Protein AF-A0A2G0YNB5-F1 (afdb_monomer)

Nearest PDB structures (foldseek):
  3a70-assembly1_A  TM=9.433E-01  e=1.064E-20  Pseudomonas sp. MIS38
  3a6z-assembly1_A  TM=9.428E-01  e=2.193E-20  Pseudomonas sp. MIS38
  2zvd-assembly1_C  TM=9.445E-01  e=4.201E-19  Pseudomonas sp. MIS38
  2zj7-assembly1_A  TM=9.158E-01  e=2.594E-19  Pseudomonas sp. MIS38
  2z8z-assembly1_A  TM=9.044E-01  e=2.889E-18  Pseudomonas sp. MIS38

pLDDT: mean 80.54, std 19.64, range [23.23, 97.75]

Structure (mmCIF, N/CA/C/O backbone):
data_AF-A0A2G0YNB5-F1
#
_entry.id   AF-A0A2G0YNB5-F1
#
loop_
_atom_site.group_PDB
_atom_site.id
_atom_site.type_symbol
_atom_site.label_atom_id
_atom_site.label_alt_id
_atom_site.label_comp_id
_atom_site.label_asym_id
_atom_site.label_entity_id
_atom_site.label_seq_id
_atom_site.pdbx_PDB_ins_code
_atom_site.Cartn_x
_atom_site.Cartn_y
_atom_site.Cartn_z
_atom_site.occupancy
_atom_site.B_iso_or_equiv
_atom_site.auth_seq_id
_atom_site.auth_comp_id
_atom_site.auth_asym_id
_atom_site.auth_atom_id
_atom_site.pdbx_PDB_model_num
ATOM 1 N N . MET A 1 1 ? -25.720 11.320 -6.632 1.00 58.47 1 MET A N 1
ATOM 2 C CA . MET A 1 1 ? -24.393 10.687 -6.736 1.00 58.47 1 MET A CA 1
ATOM 3 C C . MET A 1 1 ? -23.361 11.758 -6.460 1.00 58.47 1 MET A C 1
ATOM 5 O O . MET A 1 1 ? -23.201 12.647 -7.292 1.00 58.47 1 MET A O 1
ATOM 9 N N . GLY A 1 2 ? -22.746 11.733 -5.279 1.00 71.38 2 GLY A N 1
ATOM 10 C CA . GLY A 1 2 ? -21.604 12.589 -4.975 1.00 71.38 2 GLY A CA 1
ATOM 11 C C . GLY A 1 2 ? -20.408 12.252 -5.871 1.00 71.38 2 GLY A C 1
ATOM 12 O O . GLY A 1 2 ? -20.296 11.144 -6.396 1.00 71.38 2 GLY A O 1
ATOM 13 N N . VAL A 1 3 ? -19.504 13.217 -6.053 1.00 81.38 3 VAL A N 1
ATOM 14 C CA . VAL A 1 3 ? -18.332 13.100 -6.946 1.00 81.38 3 VAL A CA 1
ATOM 15 C C . VAL A 1 3 ? -17.386 11.945 -6.576 1.00 81.38 3 VAL A C 1
ATOM 17 O O . VAL A 1 3 ? -16.655 11.459 -7.433 1.00 81.38 3 VAL A O 1
ATOM 20 N N . TYR A 1 4 ? -17.435 11.462 -5.330 1.00 79.94 4 TYR A N 1
ATOM 21 C CA . TYR A 1 4 ? -16.556 10.406 -4.817 1.00 79.94 4 TYR A CA 1
ATOM 22 C C . TYR A 1 4 ? -17.274 9.106 -4.425 1.00 79.94 4 TYR A C 1
ATOM 24 O O . TYR A 1 4 ? -16.686 8.286 -3.711 1.00 79.94 4 TYR A O 1
ATOM 32 N N . ASN A 1 5 ? -18.524 8.915 -4.865 1.00 83.38 5 ASN A N 1
ATOM 33 C CA . ASN A 1 5 ? -19.289 7.701 -4.575 1.00 83.38 5 ASN A CA 1
ATOM 34 C C . ASN A 1 5 ? -18.537 6.456 -5.052 1.00 83.38 5 ASN A C 1
ATOM 36 O O . ASN A 1 5 ? -18.039 6.418 -6.179 1.00 83.38 5 ASN A O 1
ATOM 40 N N . TYR A 1 6 ? -18.456 5.440 -4.195 1.00 80.50 6 TYR A N 1
ATOM 41 C CA . TYR A 1 6 ? -17.664 4.246 -4.458 1.00 80.50 6 TYR A CA 1
ATOM 42 C C . TYR A 1 6 ? -18.479 2.970 -4.243 1.00 80.50 6 TYR A C 1
ATOM 44 O O . TYR A 1 6 ? -18.923 2.691 -3.132 1.00 80.50 6 TYR A O 1
ATOM 52 N N . LYS A 1 7 ? -18.619 2.173 -5.311 1.00 85.19 7 LYS A N 1
ATOM 53 C CA . LYS A 1 7 ? -19.453 0.958 -5.340 1.00 85.19 7 LYS A CA 1
ATOM 54 C C . LYS A 1 7 ? -20.861 1.251 -4.788 1.00 85.19 7 LYS A C 1
ATOM 56 O O . LYS A 1 7 ? -21.478 2.226 -5.212 1.00 85.19 7 LYS A O 1
ATOM 61 N N . ASP A 1 8 ? -21.330 0.421 -3.861 1.00 87.12 8 ASP A N 1
ATOM 62 C CA . ASP A 1 8 ? -22.662 0.479 -3.257 1.00 87.12 8 ASP A CA 1
ATOM 63 C C . ASP A 1 8 ? -22.684 1.254 -1.924 1.00 87.12 8 ASP A C 1
ATOM 65 O O . ASP A 1 8 ? -23.683 1.217 -1.210 1.00 87.12 8 ASP A O 1
ATOM 69 N N . LEU A 1 9 ? -21.589 1.942 -1.567 1.00 83.12 9 LEU A N 1
ATOM 70 C CA . LEU A 1 9 ? -21.509 2.736 -0.338 1.00 83.12 9 LEU A CA 1
ATOM 71 C C . LEU A 1 9 ? -22.382 3.993 -0.419 1.00 83.12 9 LEU A C 1
ATOM 73 O O . LEU A 1 9 ? -22.498 4.623 -1.476 1.00 83.12 9 LEU A O 1
ATOM 77 N N . GLY A 1 10 ? -22.916 4.416 0.731 1.00 88.06 10 GLY A N 1
ATOM 78 C CA . GLY A 1 10 ? -23.592 5.706 0.856 1.00 88.06 10 GLY A CA 1
ATOM 79 C C . GLY A 1 10 ? -22.646 6.893 0.627 1.00 88.06 10 GLY A C 1
ATOM 80 O O . GLY A 1 10 ? -21.420 6.751 0.629 1.00 88.06 10 GLY A O 1
ATOM 81 N N . ASP A 1 11 ? -23.208 8.091 0.446 1.00 88.94 11 ASP A N 1
ATOM 82 C CA . ASP A 1 11 ? -22.427 9.315 0.199 1.00 88.94 11 ASP A CA 1
ATOM 83 C C . ASP A 1 11 ? -21.450 9.619 1.359 1.00 88.94 11 ASP A C 1
ATOM 85 O O . ASP A 1 11 ? -20.285 9.947 1.120 1.00 88.94 11 ASP A O 1
ATOM 89 N N . ASP A 1 12 ? -21.887 9.458 2.615 1.00 89.94 12 ASP A N 1
ATOM 90 C CA . ASP A 1 12 ? -21.053 9.707 3.800 1.00 89.94 12 ASP A CA 1
ATOM 91 C C . ASP A 1 12 ? -19.918 8.683 3.949 1.00 89.94 12 ASP A C 1
ATOM 93 O O . ASP A 1 12 ? -18.773 9.066 4.197 1.00 89.94 12 ASP A O 1
ATOM 97 N N . GLU A 1 13 ? -20.205 7.397 3.733 1.00 85.88 13 GLU A N 1
ATOM 98 C CA . GLU A 1 13 ? -19.203 6.322 3.750 1.00 85.88 13 GLU A CA 1
ATOM 99 C C . GLU A 1 13 ? -18.186 6.503 2.617 1.00 85.88 13 GLU A C 1
ATOM 101 O O . GLU A 1 13 ? -16.975 6.416 2.822 1.00 85.88 13 GLU A O 1
ATOM 106 N N . SER A 1 14 ? -18.665 6.848 1.420 1.00 83.44 14 SER A N 1
ATOM 107 C CA . SER A 1 14 ? -17.822 7.150 0.263 1.00 83.44 14 SER A CA 1
ATOM 108 C C . SER A 1 14 ? -16.911 8.353 0.511 1.00 83.44 14 SER A C 1
ATOM 110 O O . SER A 1 14 ? -15.745 8.350 0.091 1.00 83.44 14 SER A O 1
ATOM 112 N N . ARG A 1 15 ? -17.414 9.383 1.204 1.00 86.62 15 ARG A N 1
ATOM 113 C CA . ARG A 1 15 ? -16.624 10.548 1.617 1.00 86.62 15 ARG A CA 1
ATOM 114 C C . ARG A 1 15 ? -15.570 10.156 2.648 1.00 86.62 15 ARG A C 1
ATOM 116 O O . ARG A 1 15 ? -14.410 10.496 2.438 1.00 86.62 15 ARG A O 1
ATOM 123 N N . ALA A 1 16 ? -15.936 9.419 3.697 1.00 86.88 16 ALA A N 1
ATOM 124 C CA . ALA A 1 16 ? -14.996 8.949 4.718 1.00 86.88 16 ALA A CA 1
ATOM 125 C C . ALA A 1 16 ? -13.856 8.124 4.099 1.00 86.88 16 ALA A C 1
ATOM 127 O O . ALA A 1 16 ? -12.684 8.417 4.315 1.00 86.88 16 ALA A O 1
ATOM 128 N N . LEU A 1 17 ? -14.196 7.195 3.202 1.00 86.56 17 LEU A N 1
ATOM 129 C CA . LEU A 1 17 ? -13.226 6.398 2.455 1.00 86.56 17 LEU A CA 1
ATOM 130 C C . LEU A 1 17 ? -12.294 7.255 1.577 1.00 86.56 17 LEU A C 1
ATOM 132 O O . LEU A 1 17 ? -11.140 6.906 1.351 1.00 86.56 17 LEU A O 1
ATOM 136 N N . SER A 1 18 ? -12.790 8.374 1.040 1.00 86.75 18 SER A N 1
ATOM 137 C CA . SER A 1 18 ? -11.971 9.308 0.249 1.00 86.75 18 SER A CA 1
ATOM 138 C C . SER A 1 18 ? -11.002 10.103 1.117 1.00 86.75 18 SER A C 1
ATOM 140 O O . SER A 1 18 ? -9.870 10.330 0.698 1.00 86.75 18 SER A O 1
ATOM 142 N N . VAL A 1 19 ? -11.436 10.505 2.314 1.00 87.75 19 VAL A N 1
ATOM 143 C CA . VAL A 1 19 ? -10.570 11.152 3.307 1.00 87.75 19 VAL A CA 1
ATOM 144 C C . VAL A 1 19 ? -9.452 10.198 3.716 1.00 87.75 19 VAL A C 1
ATOM 146 O O . VAL A 1 19 ? -8.292 10.591 3.662 1.00 87.75 19 VAL A O 1
ATOM 149 N N . ASP A 1 20 ? -9.776 8.936 4.011 1.00 89.31 20 ASP A N 1
ATOM 150 C CA . ASP A 1 20 ? -8.769 7.917 4.323 1.00 89.31 20 ASP A CA 1
ATOM 151 C C . ASP A 1 20 ? -7.784 7.718 3.159 1.00 89.31 20 ASP A C 1
ATOM 153 O O . ASP A 1 20 ? -6.573 7.725 3.362 1.00 89.31 20 ASP A O 1
ATOM 157 N N . ALA A 1 21 ? -8.272 7.628 1.917 1.00 89.12 21 ALA A N 1
ATOM 158 C CA . ALA A 1 21 ? -7.405 7.447 0.752 1.00 89.12 21 ALA A CA 1
ATOM 159 C C . ALA A 1 21 ? -6.449 8.632 0.524 1.00 89.12 21 ALA A C 1
ATOM 161 O O . ALA A 1 21 ? -5.322 8.425 0.067 1.00 89.12 21 ALA A O 1
ATOM 162 N N . LEU A 1 22 ? -6.888 9.858 0.829 1.00 86.38 22 LEU A N 1
ATOM 163 C CA . LEU A 1 22 ? -6.050 11.058 0.766 1.00 86.38 22 LEU A CA 1
ATOM 164 C C . LEU A 1 22 ? -5.056 11.125 1.926 1.00 86.38 22 LEU A C 1
ATOM 166 O O . LEU A 1 22 ? -3.910 11.492 1.687 1.00 86.38 22 LEU A O 1
ATOM 170 N N . ALA A 1 23 ? -5.458 10.722 3.135 1.00 86.44 23 ALA A N 1
ATOM 171 C CA . ALA A 1 23 ? -4.554 10.620 4.277 1.00 86.44 23 ALA A CA 1
ATOM 172 C C . ALA A 1 23 ? -3.407 9.642 3.984 1.00 86.44 23 ALA A C 1
ATOM 174 O O . ALA A 1 23 ? -2.251 9.974 4.227 1.00 86.44 23 ALA A O 1
ATOM 175 N N . LEU A 1 24 ? -3.706 8.491 3.369 1.00 86.06 24 LEU A N 1
ATOM 176 C CA . LEU A 1 24 ? -2.675 7.571 2.886 1.00 86.06 24 LEU A CA 1
ATOM 177 C C . LEU A 1 24 ? -1.752 8.250 1.863 1.00 86.06 24 LEU A C 1
ATOM 179 O O . LEU A 1 24 ? -0.543 8.196 2.005 1.00 86.06 24 LEU A O 1
ATOM 183 N N . ILE A 1 25 ? -2.285 8.950 0.857 1.00 85.19 25 ILE A N 1
ATOM 184 C CA . ILE A 1 25 ? -1.448 9.628 -0.153 1.00 85.19 25 ILE A CA 1
ATOM 185 C C . ILE A 1 25 ? -0.539 10.693 0.468 1.00 85.19 25 ILE A C 1
ATOM 187 O O . ILE A 1 25 ? 0.569 10.903 -0.025 1.00 85.19 25 ILE A O 1
ATOM 191 N N . SER A 1 26 ? -0.965 11.360 1.542 1.00 81.69 26 SER A N 1
ATOM 192 C CA . SER A 1 26 ? -0.147 12.365 2.226 1.00 81.69 26 SER A CA 1
ATOM 193 C C . SER A 1 26 ? 1.171 11.807 2.775 1.00 81.69 26 SER A C 1
ATOM 195 O O . SER A 1 26 ? 2.092 12.593 2.981 1.00 81.69 26 SER A O 1
ATOM 197 N N . THR A 1 27 ? 1.316 10.485 2.926 1.00 77.81 27 THR A N 1
ATOM 198 C CA . THR A 1 27 ? 2.594 9.862 3.308 1.00 77.81 27 THR A CA 1
ATOM 199 C C . THR A 1 27 ? 3.632 9.865 2.175 1.00 77.81 27 THR A C 1
ATOM 201 O O . THR A 1 27 ? 4.823 9.752 2.439 1.00 77.81 27 THR A O 1
ATOM 204 N N . SER A 1 28 ? 3.226 10.096 0.916 1.00 71.31 28 SER A N 1
ATOM 205 C CA . SER A 1 28 ? 4.148 10.166 -0.239 1.00 71.31 28 SER A CA 1
ATOM 206 C C . SER A 1 28 ? 5.236 11.238 -0.111 1.00 71.31 28 SER A C 1
ATOM 208 O O . SER A 1 28 ? 6.321 11.109 -0.680 1.00 71.31 28 SER A O 1
ATOM 210 N N . GLY A 1 29 ? 4.937 12.331 0.593 1.00 60.41 29 GLY A N 1
ATOM 211 C CA . GLY A 1 29 ? 5.787 13.511 0.658 1.00 60.41 29 GLY A CA 1
ATOM 212 C C . GLY A 1 29 ? 6.518 13.612 1.984 1.00 60.41 29 GLY A C 1
ATOM 213 O O . GLY A 1 29 ? 6.077 14.362 2.846 1.00 60.41 29 GLY A O 1
ATOM 214 N N . ILE A 1 30 ? 7.637 12.905 2.161 1.00 53.94 30 ILE A N 1
ATOM 215 C CA . ILE A 1 30 ? 8.415 13.042 3.398 1.00 53.94 30 ILE A CA 1
ATOM 216 C C . ILE A 1 30 ? 9.909 13.221 3.102 1.00 53.94 30 ILE A C 1
ATOM 218 O O . ILE A 1 30 ? 10.679 12.269 2.986 1.00 53.94 30 ILE A O 1
ATOM 222 N N . SER A 1 31 ? 10.303 14.493 2.982 1.00 48.06 31 SER A N 1
ATOM 223 C CA . SER A 1 31 ? 11.615 14.983 3.406 1.00 48.06 31 SER A CA 1
ATOM 224 C C . SER A 1 31 ? 11.540 15.351 4.891 1.00 48.06 31 SER A C 1
ATOM 226 O O . SER A 1 31 ? 10.520 15.864 5.344 1.00 48.06 31 SER A O 1
ATOM 228 N N . GLU A 1 32 ? 12.634 15.135 5.623 1.00 44.47 32 GLU A N 1
ATOM 229 C CA . GLU A 1 32 ? 12.771 15.160 7.095 1.00 44.47 32 GLU A CA 1
ATOM 230 C C . GLU A 1 32 ? 12.150 16.373 7.836 1.00 44.47 32 GLU A C 1
ATOM 232 O O . GLU A 1 32 ? 11.835 16.282 9.020 1.00 44.47 32 GLU A O 1
ATOM 237 N N . GLN A 1 33 ? 11.932 17.509 7.159 1.00 43.72 33 GLN A N 1
ATOM 238 C CA . GLN A 1 33 ? 11.393 18.753 7.737 1.00 43.72 33 GLN A CA 1
ATOM 239 C C . GLN A 1 33 ? 9.855 18.876 7.705 1.00 43.72 33 GLN A C 1
ATOM 241 O O . GLN A 1 33 ? 9.311 19.703 8.432 1.00 43.72 33 GLN A O 1
ATOM 246 N N . SER A 1 34 ? 9.135 18.070 6.910 1.00 5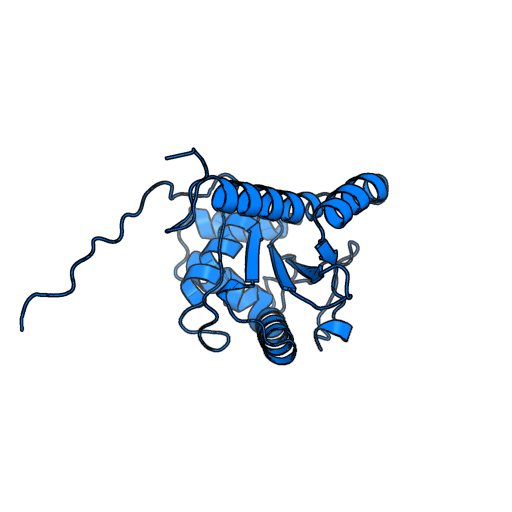4.53 34 SER A N 1
ATOM 247 C CA . SER A 1 34 ? 7.655 18.115 6.813 1.00 54.53 34 SER A CA 1
ATOM 248 C C . SER A 1 34 ? 6.948 17.069 7.694 1.00 54.53 34 SER A C 1
ATOM 250 O O . SER A 1 34 ? 5.718 16.980 7.706 1.00 54.53 34 SER A O 1
ATOM 252 N N . ASN A 1 35 ? 7.719 16.277 8.446 1.00 64.94 35 ASN A N 1
ATOM 253 C CA . ASN A 1 35 ? 7.268 15.009 9.022 1.00 64.94 35 ASN A CA 1
ATOM 254 C C . ASN A 1 35 ? 6.201 15.168 10.102 1.00 64.94 35 ASN A C 1
ATOM 256 O O . ASN A 1 35 ? 5.296 14.346 10.166 1.00 64.94 35 ASN A O 1
ATOM 260 N N . GLU A 1 36 ? 6.279 16.184 10.963 1.00 71.19 36 GLU A N 1
ATOM 261 C CA . GLU A 1 36 ? 5.435 16.199 12.163 1.00 71.19 36 GLU A CA 1
ATOM 262 C C . GLU A 1 36 ? 3.990 16.629 11.886 1.00 71.19 36 GLU A C 1
ATOM 264 O O . GLU A 1 36 ? 3.072 16.013 12.422 1.00 71.19 36 GLU A O 1
ATOM 269 N N . ILE A 1 37 ? 3.780 17.600 10.988 1.00 76.38 37 ILE A N 1
ATOM 270 C CA . ILE A 1 37 ? 2.435 18.029 10.560 1.00 76.38 37 ILE A CA 1
ATOM 271 C C . ILE A 1 37 ? 1.768 16.932 9.724 1.00 76.38 37 ILE A C 1
ATOM 273 O O . ILE A 1 37 ? 0.604 16.605 9.933 1.00 76.38 37 ILE A O 1
ATOM 277 N N . ILE A 1 38 ? 2.495 16.325 8.784 1.00 76.19 38 ILE A N 1
ATOM 278 C CA . ILE A 1 38 ? 1.939 15.244 7.961 1.00 76.19 38 ILE A CA 1
ATOM 279 C C . ILE A 1 38 ? 1.628 14.034 8.842 1.00 76.19 38 ILE A C 1
ATOM 281 O O . ILE A 1 38 ? 0.525 13.495 8.786 1.00 76.19 38 ILE A O 1
ATOM 285 N N . ALA A 1 39 ? 2.553 13.646 9.721 1.00 78.06 39 ALA A N 1
ATOM 286 C CA . ALA A 1 39 ? 2.319 12.540 10.634 1.00 78.06 39 ALA A CA 1
ATOM 287 C C . ALA A 1 39 ? 1.192 12.843 11.632 1.00 78.06 39 ALA A C 1
ATOM 289 O O . ALA A 1 39 ? 0.477 11.918 12.006 1.00 78.06 39 ALA A O 1
ATOM 290 N N . SER A 1 40 ? 0.986 14.099 12.055 1.00 80.06 40 SER A N 1
ATOM 291 C CA . SER A 1 40 ? -0.167 14.451 12.892 1.00 80.06 40 SER A CA 1
ATOM 292 C C . SER A 1 40 ? -1.475 14.295 12.127 1.00 80.06 40 SER A C 1
ATOM 294 O O . SER A 1 40 ? -2.372 13.646 12.645 1.00 80.06 40 SER A O 1
ATOM 296 N N . VAL A 1 41 ? -1.560 14.775 10.883 1.00 82.25 41 VAL A N 1
ATOM 297 C CA . VAL A 1 41 ? -2.761 14.629 10.040 1.00 82.25 41 VAL A CA 1
ATOM 298 C C . VAL A 1 41 ? -3.082 13.156 9.766 1.00 82.25 41 VAL A C 1
ATOM 300 O O . VAL A 1 41 ? -4.233 12.740 9.882 1.00 82.25 41 VAL A O 1
ATOM 303 N N . VAL A 1 42 ? -2.072 12.341 9.451 1.00 85.94 42 VAL A N 1
ATOM 304 C CA . VAL A 1 42 ? -2.248 10.899 9.207 1.00 85.94 42 VAL A CA 1
ATOM 305 C C . VAL A 1 42 ? -2.710 10.179 10.481 1.00 85.94 42 VAL A C 1
ATOM 307 O O . VAL A 1 42 ? -3.647 9.378 10.425 1.00 85.94 42 VAL A O 1
ATOM 310 N N . ARG A 1 43 ? -2.138 10.522 11.646 1.00 84.25 43 ARG A N 1
ATOM 311 C CA . ARG A 1 43 ? -2.582 9.993 12.948 1.00 84.25 43 ARG A CA 1
ATOM 312 C C . ARG A 1 43 ? -3.985 10.458 13.329 1.00 84.25 43 ARG A C 1
ATOM 314 O O . ARG A 1 43 ? -4.754 9.660 13.850 1.00 84.25 43 ARG A O 1
ATOM 321 N N . GLU A 1 44 ? -4.337 11.713 13.060 1.00 85.50 44 GLU A N 1
ATOM 322 C CA . GLU A 1 44 ? -5.683 12.257 13.283 1.00 85.50 44 GLU A CA 1
ATOM 323 C C . GLU A 1 44 ? -6.728 11.568 12.395 1.00 85.50 44 GLU A C 1
ATOM 325 O O . GLU A 1 44 ? -7.855 11.343 12.833 1.00 85.50 44 GLU A O 1
ATOM 330 N N . ALA A 1 45 ? -6.345 11.141 11.188 1.00 85.56 45 ALA A N 1
ATOM 331 C CA . ALA A 1 45 ? -7.160 10.274 10.333 1.00 85.56 45 ALA A CA 1
ATOM 332 C C . ALA A 1 45 ? -7.224 8.806 10.822 1.00 85.56 45 ALA A C 1
ATOM 334 O O . ALA A 1 45 ? -7.932 7.978 10.241 1.00 85.56 45 ALA A O 1
ATOM 335 N N . GLY A 1 46 ? -6.516 8.478 11.908 1.00 90.19 46 GLY A N 1
ATOM 336 C CA . GLY A 1 46 ? -6.508 7.171 12.561 1.00 90.19 46 GLY A CA 1
ATOM 337 C C . GLY A 1 46 ? -5.471 6.190 12.016 1.00 90.19 46 GLY A C 1
ATOM 338 O O . GLY A 1 46 ? -5.496 5.027 12.408 1.00 90.19 46 GLY A O 1
ATOM 339 N N . TRP A 1 47 ? -4.572 6.623 11.131 1.00 92.31 47 TRP A N 1
ATOM 340 C CA . TRP A 1 47 ? -3.600 5.755 10.468 1.00 92.31 47 TRP A CA 1
ATOM 341 C C . TRP A 1 47 ? -2.225 5.828 11.131 1.00 92.31 47 TRP A C 1
ATOM 343 O O . TRP A 1 47 ? -1.727 6.900 11.470 1.00 92.31 47 TRP A O 1
ATOM 353 N N . THR A 1 48 ? -1.588 4.672 11.308 1.00 91.62 48 THR A N 1
ATOM 354 C CA . THR A 1 48 ? -0.239 4.557 11.879 1.00 91.62 48 THR A CA 1
ATOM 355 C C . THR A 1 48 ? 0.622 3.632 11.016 1.00 91.62 48 THR A C 1
ATOM 357 O O . THR A 1 48 ? 0.180 2.514 10.750 1.00 91.62 48 THR A O 1
ATOM 360 N N . PRO A 1 49 ? 1.834 4.040 10.588 1.00 91.25 49 PRO A N 1
ATOM 361 C CA . PRO A 1 49 ? 2.740 3.174 9.832 1.00 91.25 49 PRO A CA 1
ATOM 362 C C . PRO A 1 49 ? 3.080 1.877 10.573 1.00 91.25 49 PRO A C 1
ATOM 364 O O . PRO A 1 49 ? 3.343 1.886 11.777 1.00 91.25 49 PRO A O 1
ATOM 367 N N . LEU A 1 50 ? 3.101 0.762 9.844 1.00 93.75 50 LEU A N 1
ATOM 368 C CA . LEU A 1 50 ? 3.477 -0.553 10.354 1.00 93.75 50 LEU A CA 1
ATOM 369 C C . LEU A 1 50 ? 4.898 -0.901 9.916 1.00 93.75 50 LEU A C 1
ATOM 371 O O . LEU A 1 50 ? 5.259 -0.771 8.749 1.00 93.75 50 LEU A O 1
ATOM 375 N N . SER A 1 51 ? 5.701 -1.392 10.857 1.00 93.88 51 SER A N 1
ATOM 376 C CA . SER A 1 51 ? 7.037 -1.909 10.565 1.00 93.88 51 SER A CA 1
ATOM 377 C C . SER A 1 51 ? 6.977 -3.279 9.889 1.00 93.88 51 SER A C 1
ATOM 379 O O . SER A 1 51 ? 6.021 -4.041 10.061 1.00 93.88 51 SER A O 1
ATOM 381 N N . GLY A 1 52 ? 8.065 -3.649 9.207 1.00 94.06 52 GLY A N 1
ATOM 382 C CA . GLY A 1 52 ? 8.241 -5.008 8.691 1.00 94.06 52 GLY A CA 1
ATOM 383 C C . GLY A 1 52 ? 8.110 -6.067 9.791 1.00 94.06 52 GLY A C 1
ATOM 384 O O . GLY A 1 52 ? 7.397 -7.050 9.618 1.00 94.06 52 GLY A O 1
ATOM 385 N N . SER A 1 53 ? 8.670 -5.821 10.980 1.00 96.19 53 SER A N 1
ATOM 386 C CA . SER A 1 53 ? 8.544 -6.736 12.124 1.00 96.19 53 SER A CA 1
ATOM 387 C C . SER A 1 53 ? 7.093 -6.986 12.551 1.00 96.19 53 SER A C 1
ATOM 389 O O . SER A 1 53 ? 6.741 -8.131 12.826 1.00 96.19 53 SER A O 1
ATOM 391 N N . THR A 1 54 ? 6.239 -5.957 12.554 1.00 96.50 54 THR A N 1
ATOM 392 C CA . THR A 1 54 ? 4.804 -6.095 12.854 1.00 96.50 54 THR A CA 1
ATOM 393 C C . THR A 1 54 ? 4.091 -6.943 11.804 1.00 96.50 54 THR A C 1
ATOM 395 O O . THR A 1 54 ? 3.231 -7.753 12.143 1.00 96.50 54 THR A O 1
ATOM 398 N N . LEU A 1 55 ? 4.472 -6.791 10.535 1.00 96.62 55 LEU A N 1
ATOM 399 C CA . LEU A 1 55 ? 3.904 -7.542 9.415 1.00 96.62 55 LEU A CA 1
ATOM 400 C C . LEU A 1 55 ? 4.496 -8.953 9.259 1.00 96.62 55 LEU A C 1
ATOM 402 O O . LEU A 1 55 ? 3.998 -9.730 8.445 1.00 96.62 55 LEU A O 1
ATOM 406 N N . GLY A 1 56 ? 5.565 -9.290 9.988 1.00 96.62 56 GLY A N 1
ATOM 407 C CA . GLY A 1 56 ? 6.358 -10.488 9.707 1.00 96.62 56 GLY A CA 1
ATOM 408 C C . GLY A 1 56 ? 6.995 -10.437 8.312 1.00 96.62 56 GLY A C 1
ATOM 409 O O . GLY A 1 56 ? 6.914 -11.401 7.553 1.00 96.62 56 GLY A O 1
ATOM 410 N N . TYR A 1 57 ? 7.555 -9.285 7.946 1.00 96.88 57 TYR A N 1
ATOM 411 C CA . TYR A 1 57 ? 8.221 -9.010 6.676 1.00 96.88 57 TYR A CA 1
ATOM 412 C C . TYR A 1 57 ? 9.621 -8.436 6.926 1.00 96.88 57 TYR A C 1
ATOM 414 O O . TYR A 1 57 ? 9.788 -7.509 7.718 1.00 96.88 57 TYR A O 1
ATOM 422 N N . ASP A 1 58 ? 10.623 -8.987 6.251 1.00 95.50 58 ASP A N 1
ATOM 423 C CA . ASP A 1 58 ? 12.048 -8.677 6.413 1.00 95.50 58 ASP A CA 1
ATOM 424 C C . ASP A 1 58 ? 12.666 -8.007 5.173 1.00 95.50 58 ASP A C 1
ATOM 426 O O . ASP A 1 58 ? 13.888 -7.929 5.045 1.00 95.50 58 ASP A O 1
ATOM 430 N N . GLY A 1 59 ? 11.828 -7.501 4.263 1.00 92.94 59 GLY A N 1
ATOM 431 C CA . GLY A 1 59 ? 12.287 -6.788 3.078 1.00 92.94 59 GLY A CA 1
ATOM 432 C C . GLY A 1 59 ? 12.939 -5.439 3.378 1.00 92.94 59 GLY A C 1
ATOM 433 O O . GLY A 1 59 ? 12.921 -4.918 4.495 1.00 92.94 59 GLY A O 1
ATOM 434 N N . SER A 1 60 ? 13.536 -4.867 2.336 1.00 94.06 60 SER A N 1
ATOM 435 C CA . SER A 1 60 ? 14.303 -3.627 2.437 1.00 94.06 60 SER A CA 1
ATOM 436 C C . SER A 1 60 ? 13.417 -2.391 2.589 1.00 94.06 60 SER A C 1
ATOM 438 O O . SER A 1 60 ? 12.270 -2.354 2.137 1.00 94.06 60 SER A O 1
ATOM 440 N N . LEU A 1 61 ? 13.990 -1.376 3.238 1.00 90.94 61 LEU A N 1
ATOM 441 C CA . LEU A 1 61 ? 13.398 -0.056 3.395 1.00 90.94 61 LEU A CA 1
ATOM 442 C C . LEU A 1 61 ? 14.249 0.983 2.666 1.00 90.94 61 LEU A C 1
ATOM 444 O O . LEU A 1 61 ? 15.478 0.879 2.645 1.00 90.94 61 LEU A O 1
ATOM 448 N N . SER A 1 62 ? 13.610 2.009 2.115 1.00 88.00 62 SER A N 1
ATOM 449 C CA . SER A 1 62 ? 14.309 3.180 1.599 1.00 88.00 62 SER A CA 1
ATOM 450 C C . SER A 1 62 ? 14.791 4.077 2.741 1.00 88.00 62 SER A C 1
ATOM 452 O O . SER A 1 62 ? 14.447 3.879 3.908 1.00 88.00 62 SER A O 1
ATOM 454 N N . SER A 1 63 ? 15.560 5.120 2.421 1.00 82.00 63 SER A N 1
ATOM 455 C CA . SER A 1 63 ? 15.999 6.120 3.409 1.00 82.00 63 SER A CA 1
ATOM 456 C C . SER A 1 63 ? 14.841 6.862 4.090 1.00 82.00 63 SER A C 1
ATOM 458 O O . SER A 1 63 ? 15.039 7.458 5.145 1.00 82.00 63 SER A O 1
ATOM 460 N N . ARG A 1 64 ? 13.634 6.806 3.512 1.00 77.00 64 ARG A N 1
ATOM 461 C CA . ARG A 1 64 ? 12.395 7.367 4.072 1.00 77.00 64 ARG A CA 1
ATOM 462 C C . ARG A 1 64 ? 11.618 6.369 4.938 1.00 77.00 64 ARG A C 1
ATOM 464 O O . ARG A 1 64 ? 10.596 6.732 5.505 1.00 77.00 64 ARG A O 1
ATOM 471 N N . GLY A 1 65 ? 12.088 5.125 5.046 1.00 82.25 65 GLY A N 1
ATOM 472 C CA . GLY A 1 65 ? 11.421 4.062 5.800 1.00 82.25 65 GLY A CA 1
ATOM 473 C C . GLY A 1 65 ? 10.276 3.366 5.054 1.00 82.25 65 GLY A C 1
ATOM 474 O O . GLY A 1 65 ? 9.585 2.556 5.664 1.00 82.25 65 GLY A O 1
ATOM 475 N N . ALA A 1 66 ? 10.079 3.647 3.761 1.00 90.12 66 ALA A N 1
ATOM 476 C CA . ALA A 1 66 ? 9.106 2.949 2.918 1.00 90.12 66 ALA A CA 1
ATOM 477 C C . ALA A 1 66 ? 9.651 1.585 2.469 1.00 90.12 66 ALA A C 1
ATOM 479 O O . ALA A 1 66 ? 10.850 1.455 2.229 1.00 90.12 66 ALA A O 1
ATOM 480 N N . PHE A 1 67 ? 8.789 0.581 2.314 1.00 94.75 67 PHE A N 1
ATOM 481 C CA . PHE A 1 67 ? 9.175 -0.721 1.770 1.00 94.75 67 PHE A CA 1
ATOM 482 C C . PHE A 1 67 ? 9.553 -0.591 0.299 1.00 94.75 67 PHE A C 1
ATOM 484 O O . PHE A 1 67 ? 8.794 -0.014 -0.477 1.00 94.75 67 PHE A O 1
ATOM 491 N N . THR A 1 68 ? 10.695 -1.147 -0.093 1.00 95.50 68 THR A N 1
ATOM 492 C CA . THR A 1 68 ? 11.165 -1.112 -1.483 1.00 95.50 68 THR A CA 1
ATOM 493 C C . THR A 1 68 ? 10.768 -2.367 -2.252 1.00 95.50 68 THR A C 1
ATOM 495 O O . THR A 1 68 ? 10.518 -3.415 -1.653 1.00 95.50 68 THR A O 1
ATOM 498 N N . GLY A 1 69 ? 10.760 -2.281 -3.583 1.00 96.38 69 GLY A N 1
ATOM 499 C CA . GLY A 1 69 ? 10.433 -3.416 -4.437 1.00 96.38 69 GLY A CA 1
ATOM 500 C C . GLY A 1 69 ? 11.404 -4.596 -4.303 1.00 96.38 69 GLY A C 1
ATOM 501 O O . GLY A 1 69 ? 12.601 -4.437 -4.066 1.00 96.38 69 GLY A O 1
ATOM 502 N N . GLU A 1 70 ? 10.862 -5.800 -4.462 1.00 96.81 70 GLU A N 1
ATOM 503 C CA . GLU A 1 70 ? 11.497 -7.075 -4.110 1.00 96.81 70 GLU A CA 1
ATOM 504 C C . GLU A 1 70 ? 12.400 -7.640 -5.215 1.00 96.81 70 GLU A C 1
ATOM 506 O O . GLU A 1 70 ? 13.396 -8.310 -4.937 1.00 96.81 70 GLU A O 1
ATOM 511 N N . LYS A 1 71 ? 12.052 -7.401 -6.484 1.00 94.44 71 LYS A N 1
ATOM 512 C CA . LYS A 1 71 ? 12.762 -7.959 -7.643 1.00 94.44 71 LYS A CA 1
ATOM 513 C C . LYS A 1 71 ? 13.716 -6.955 -8.275 1.00 94.44 71 LYS A C 1
ATOM 515 O O . LYS A 1 71 ? 13.467 -5.750 -8.298 1.00 94.44 71 LYS A O 1
ATOM 520 N N . ALA A 1 72 ? 14.779 -7.476 -8.889 1.00 88.44 72 ALA A N 1
ATOM 521 C CA . ALA A 1 72 ? 15.666 -6.683 -9.734 1.00 88.44 72 ALA A CA 1
ATOM 522 C C . ALA A 1 72 ? 14.863 -5.947 -10.822 1.00 88.44 72 ALA A C 1
ATOM 524 O O . ALA A 1 72 ? 13.961 -6.514 -11.438 1.00 88.44 72 ALA A O 1
ATOM 525 N N . GLY A 1 73 ? 15.186 -4.671 -11.024 1.00 87.06 73 GLY A N 1
ATOM 526 C CA . GLY A 1 73 ? 14.390 -3.739 -11.820 1.00 87.06 73 GLY A CA 1
ATOM 527 C C . GLY A 1 73 ? 13.423 -2.924 -10.964 1.00 87.06 73 GLY A C 1
ATOM 528 O O . GLY A 1 73 ? 13.359 -1.720 -11.136 1.00 87.06 73 GLY A O 1
ATOM 529 N N . TYR A 1 74 ? 12.735 -3.529 -9.996 1.00 91.44 74 TYR A N 1
ATOM 530 C CA . TYR A 1 74 ? 11.662 -2.873 -9.237 1.00 91.44 74 TYR A CA 1
ATOM 531 C C . TYR A 1 74 ? 12.125 -2.268 -7.906 1.00 91.44 74 TYR A C 1
ATOM 533 O O . TYR A 1 74 ? 11.305 -1.747 -7.162 1.00 91.44 74 TYR A O 1
ATOM 541 N N . ALA A 1 75 ? 13.420 -2.322 -7.591 1.00 91.25 75 ALA A N 1
ATOM 542 C CA . ALA A 1 75 ? 13.966 -1.922 -6.290 1.00 91.25 75 ALA A CA 1
ATOM 543 C C . ALA A 1 75 ? 13.726 -0.444 -5.915 1.00 91.25 75 ALA A C 1
ATOM 545 O O . ALA A 1 75 ? 13.834 -0.090 -4.745 1.00 91.25 75 ALA A O 1
ATOM 546 N N . THR A 1 76 ? 13.405 0.414 -6.886 1.00 90.75 76 THR A N 1
ATOM 547 C CA . THR A 1 76 ? 13.057 1.827 -6.668 1.00 90.75 76 THR A CA 1
ATOM 548 C C . THR A 1 76 ? 11.571 2.051 -6.401 1.00 90.75 76 THR A C 1
ATOM 550 O O . THR A 1 76 ? 11.194 3.125 -5.940 1.00 90.75 76 THR A O 1
ATOM 553 N N . ALA A 1 77 ? 10.723 1.046 -6.648 1.00 93.31 77 ALA A N 1
ATOM 554 C CA . ALA A 1 77 ? 9.319 1.099 -6.276 1.00 93.31 77 ALA A CA 1
ATOM 555 C C . ALA A 1 77 ? 9.205 1.155 -4.751 1.00 93.31 77 ALA A C 1
ATOM 557 O O . ALA A 1 77 ? 9.861 0.381 -4.054 1.00 93.31 77 ALA A O 1
ATOM 558 N N . GLU A 1 78 ? 8.339 2.024 -4.238 1.00 94.00 78 GLU A N 1
ATOM 559 C CA . GLU A 1 78 ? 8.131 2.190 -2.801 1.00 94.00 78 GLU A CA 1
ATOM 560 C C . GLU A 1 78 ? 6.659 2.011 -2.413 1.00 94.00 78 GLU A C 1
ATOM 562 O O . GLU A 1 78 ? 5.741 2.432 -3.128 1.00 94.00 78 GLU A O 1
ATOM 567 N N . ALA A 1 79 ? 6.440 1.404 -1.250 1.00 94.50 79 ALA A N 1
ATOM 568 C CA . ALA A 1 79 ? 5.132 1.231 -0.643 1.00 94.50 79 ALA A CA 1
ATOM 569 C C . ALA A 1 79 ? 5.173 1.495 0.867 1.00 94.50 79 ALA A C 1
ATOM 571 O O . ALA A 1 79 ? 6.159 1.212 1.546 1.00 94.50 79 ALA A O 1
ATOM 572 N N . GLU A 1 80 ? 4.063 1.975 1.411 1.00 92.94 80 GLU A N 1
ATOM 573 C CA . GLU A 1 80 ? 3.828 2.057 2.848 1.00 92.94 80 GLU A CA 1
ATOM 574 C C . GLU A 1 80 ? 2.629 1.208 3.245 1.00 92.94 80 GLU A C 1
ATOM 576 O O . GLU A 1 80 ? 1.650 1.083 2.505 1.00 92.94 80 GLU A O 1
ATOM 581 N N . VAL A 1 81 ? 2.707 0.645 4.448 1.00 94.38 81 VAL A N 1
ATOM 582 C CA . VAL A 1 81 ? 1.606 -0.093 5.060 1.00 94.38 81 VAL A CA 1
ATOM 583 C C . VAL A 1 81 ? 1.250 0.583 6.371 1.00 94.38 81 VAL A C 1
ATOM 585 O O . VAL A 1 81 ? 2.117 0.795 7.216 1.00 94.38 81 VAL A O 1
ATOM 588 N N . LEU A 1 82 ? -0.026 0.910 6.548 1.00 94.94 82 LEU A N 1
ATOM 589 C CA . LEU A 1 82 ? -0.545 1.561 7.745 1.00 94.94 82 LEU A CA 1
ATOM 590 C C . LEU A 1 82 ? -1.650 0.717 8.381 1.00 94.94 82 LEU A C 1
ATOM 592 O O . LEU A 1 82 ? -2.421 0.060 7.687 1.00 94.94 82 LEU A O 1
ATOM 596 N N . GLY A 1 83 ? -1.748 0.755 9.705 1.00 95.94 83 GLY A N 1
ATOM 597 C CA . GLY A 1 83 ? -2.858 0.199 10.469 1.00 95.94 83 GLY A CA 1
ATOM 598 C C . GLY A 1 83 ? -3.792 1.299 10.954 1.00 95.94 83 GLY A C 1
ATOM 599 O O . GLY A 1 83 ? -3.333 2.374 11.347 1.00 95.94 83 GLY A O 1
ATOM 600 N N . LYS A 1 84 ? -5.096 1.017 10.944 1.00 95.69 84 LYS A N 1
ATOM 601 C CA . LYS A 1 84 ? -6.130 1.838 11.578 1.00 95.69 84 LYS A CA 1
ATOM 602 C C . LYS A 1 84 ? -6.659 1.121 12.807 1.00 95.69 84 LYS A C 1
ATOM 604 O O . LYS A 1 84 ? -6.979 -0.067 12.738 1.00 95.69 84 LYS A O 1
ATOM 609 N N . TYR A 1 85 ? -6.748 1.829 13.926 1.00 93.31 85 TYR A N 1
ATOM 610 C CA . TYR A 1 85 ? -7.095 1.249 15.223 1.00 93.31 85 TYR A CA 1
ATOM 611 C C . TYR A 1 85 ? -8.306 1.953 15.829 1.00 93.31 85 TYR A C 1
ATOM 613 O O . TYR A 1 85 ? -8.475 3.160 15.663 1.00 93.31 85 TYR A O 1
ATOM 621 N N . ASP A 1 86 ? -9.151 1.201 16.530 1.00 91.56 86 ASP A N 1
ATOM 622 C CA . ASP A 1 86 ? -10.202 1.796 17.355 1.00 91.56 86 ASP A CA 1
ATOM 623 C C . ASP A 1 86 ? -9.657 2.291 18.708 1.00 91.56 86 ASP A C 1
ATOM 625 O O . ASP A 1 86 ? -8.487 2.109 19.051 1.00 91.56 86 ASP A O 1
ATOM 629 N N . ALA A 1 87 ? -10.528 2.905 19.512 1.00 90.31 87 ALA A N 1
ATOM 630 C CA . ALA A 1 87 ? -10.170 3.437 20.827 1.00 90.31 87 ALA A CA 1
ATOM 631 C C . ALA A 1 87 ? -9.696 2.368 21.836 1.00 90.31 87 ALA A C 1
ATOM 633 O O . ALA A 1 87 ? -9.096 2.719 22.849 1.00 90.31 87 ALA A O 1
ATOM 634 N N . SER A 1 88 ? -9.961 1.080 21.584 1.00 92.44 88 SER A N 1
ATOM 635 C CA . SER A 1 88 ? -9.482 -0.037 22.410 1.00 92.44 88 SER A CA 1
ATOM 636 C C . SER A 1 88 ? -8.108 -0.562 21.977 1.00 92.44 88 SER A C 1
ATOM 638 O O . SER A 1 88 ? -7.559 -1.451 22.625 1.00 92.44 88 SER A O 1
ATOM 640 N N . GLY A 1 89 ? -7.544 -0.014 20.895 1.00 90.94 89 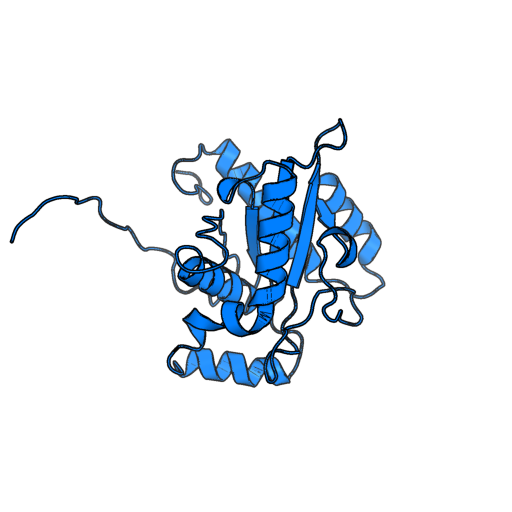GLY A N 1
ATOM 641 C CA . GLY A 1 89 ? -6.295 -0.479 20.297 1.00 90.94 89 GLY A CA 1
ATOM 642 C C . GLY A 1 89 ? -6.470 -1.695 19.387 1.00 90.94 89 GLY A C 1
ATOM 643 O O . GLY A 1 89 ? -5.477 -2.306 18.994 1.00 90.94 89 GLY A O 1
ATOM 644 N N . LYS A 1 90 ? -7.706 -2.066 19.029 1.00 94.50 90 LYS A N 1
ATOM 645 C CA . LYS A 1 90 ? -7.959 -3.157 18.084 1.00 94.50 90 LYS A CA 1
ATOM 646 C C . LYS A 1 90 ? -7.756 -2.659 16.654 1.00 94.50 90 LYS A C 1
ATOM 648 O O . LYS A 1 90 ? -8.276 -1.609 16.279 1.00 94.50 90 LYS A O 1
ATOM 653 N N . LEU A 1 91 ? -7.036 -3.437 15.845 1.00 95.94 91 LEU A N 1
ATOM 654 C CA . LEU A 1 91 ? -6.890 -3.177 14.414 1.00 95.94 91 LEU A CA 1
ATOM 655 C C . LEU A 1 91 ? -8.256 -3.317 13.718 1.00 95.94 91 LEU A C 1
ATOM 657 O O . LEU A 1 91 ? -8.915 -4.351 13.826 1.00 95.94 91 LEU A O 1
ATOM 661 N N . THR A 1 92 ? -8.676 -2.268 13.018 1.00 95.38 92 THR A N 1
ATOM 662 C CA . THR A 1 92 ? -9.962 -2.183 12.302 1.00 95.38 92 THR A CA 1
ATOM 663 C C . THR A 1 92 ? -9.804 -2.029 10.796 1.00 95.38 92 THR A C 1
ATOM 665 O O . THR A 1 92 ? -10.764 -2.248 10.067 1.00 95.38 92 THR A O 1
ATOM 668 N N . GLY A 1 93 ? -8.606 -1.695 10.317 1.00 93.62 93 GLY A N 1
ATOM 669 C CA . GLY A 1 93 ? -8.323 -1.624 8.891 1.00 93.62 93 GLY A CA 1
ATOM 670 C C . GLY A 1 93 ? -6.834 -1.556 8.592 1.00 93.62 93 GLY A C 1
ATOM 671 O O . GLY A 1 93 ? -6.018 -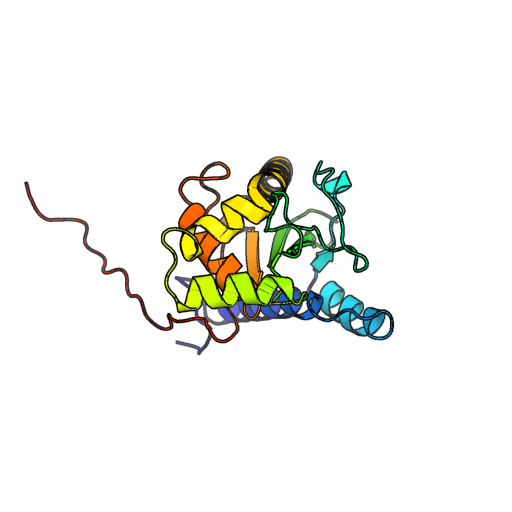1.255 9.467 1.00 93.62 93 GLY A O 1
ATOM 672 N N . LEU A 1 94 ? -6.491 -1.834 7.339 1.00 95.31 94 LEU A N 1
ATOM 673 C CA . LEU A 1 94 ? -5.140 -1.704 6.801 1.00 95.31 94 LEU A CA 1
ATOM 674 C C . LEU A 1 94 ? -5.142 -0.776 5.590 1.00 95.31 94 LEU A C 1
ATOM 676 O O . LEU A 1 94 ? -6.092 -0.742 4.815 1.00 95.31 94 LEU A O 1
ATOM 680 N N . GLY A 1 95 ? -4.066 -0.020 5.440 1.00 93.44 95 GLY A N 1
ATOM 681 C CA . GLY A 1 95 ? -3.833 0.897 4.341 1.00 93.44 95 GLY A CA 1
ATOM 682 C C . GLY A 1 95 ? -2.587 0.456 3.599 1.00 93.44 95 GLY A C 1
ATOM 683 O O . GLY A 1 95 ? -1.554 0.253 4.230 1.00 93.44 95 GLY A O 1
ATOM 684 N N . VAL A 1 96 ? -2.674 0.310 2.282 1.00 94.31 96 VAL A N 1
ATOM 685 C CA . VAL A 1 96 ? -1.514 0.129 1.408 1.00 94.31 96 VAL A CA 1
ATOM 686 C C . VAL A 1 96 ? -1.426 1.346 0.509 1.00 94.31 96 VAL A C 1
ATOM 688 O O . VAL A 1 96 ? -2.351 1.650 -0.247 1.00 94.31 96 VAL A O 1
ATOM 691 N N . MET A 1 97 ? -0.313 2.053 0.612 1.00 91.44 97 MET A N 1
ATOM 692 C CA . MET A 1 97 ? -0.024 3.230 -0.184 1.00 91.44 97 MET A CA 1
ATOM 693 C C . MET A 1 97 ? 1.136 2.907 -1.116 1.00 91.44 97 MET A C 1
ATOM 695 O O . MET A 1 97 ? 2.198 2.498 -0.657 1.00 91.44 97 MET A O 1
ATOM 699 N N .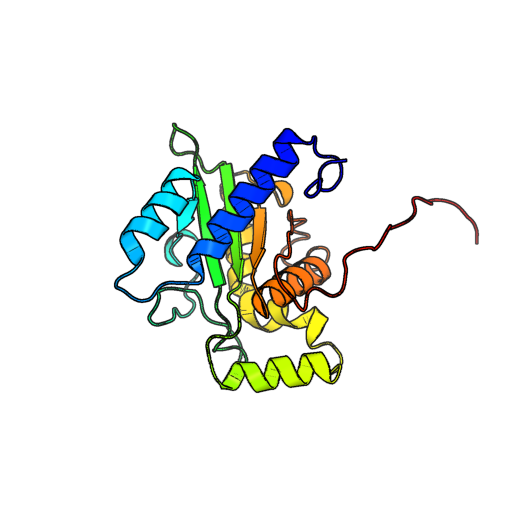 PHE A 1 98 ? 0.941 3.101 -2.418 1.00 93.00 98 PHE A N 1
ATOM 700 C CA . PHE A 1 98 ? 2.025 3.035 -3.393 1.00 93.00 98 PHE A CA 1
ATOM 701 C C . PHE A 1 98 ? 2.506 4.436 -3.757 1.00 93.00 98 PHE A C 1
ATOM 703 O O . PHE A 1 98 ? 1.708 5.326 -4.084 1.00 93.00 98 PHE A O 1
ATOM 710 N N . HIS A 1 99 ? 3.822 4.616 -3.735 1.00 89.81 99 HIS A N 1
ATOM 711 C CA . HIS A 1 99 ? 4.459 5.874 -4.091 1.00 89.81 99 HIS A CA 1
ATOM 712 C C . HIS A 1 99 ? 4.485 6.090 -5.606 1.00 89.81 99 HIS A C 1
ATOM 714 O O . HIS A 1 99 ? 4.458 5.152 -6.402 1.00 89.81 99 HIS A O 1
ATOM 720 N N . GLY A 1 100 ? 4.524 7.363 -6.001 1.00 84.25 100 GLY A N 1
ATOM 721 C CA . GLY A 1 100 ? 4.787 7.755 -7.381 1.00 84.25 100 GLY A CA 1
ATOM 722 C C . GLY A 1 100 ? 6.249 7.537 -7.778 1.00 84.25 100 GLY A C 1
ATOM 723 O O . GLY A 1 100 ? 7.031 6.930 -7.056 1.00 84.25 100 GLY A O 1
ATOM 724 N N . THR A 1 101 ? 6.618 8.069 -8.941 1.00 79.31 101 THR A N 1
ATOM 725 C CA . THR A 1 101 ? 8.010 8.092 -9.399 1.00 79.31 101 THR A CA 1
ATOM 726 C C . THR A 1 101 ? 8.879 8.880 -8.429 1.00 79.31 101 THR A C 1
ATOM 728 O O . THR A 1 101 ? 8.679 10.083 -8.263 1.00 79.31 101 THR A O 1
ATOM 731 N N . ASN A 1 102 ? 9.850 8.193 -7.840 1.00 78.00 102 ASN A N 1
ATOM 732 C CA . ASN A 1 102 ? 10.743 8.711 -6.813 1.00 78.00 102 ASN A CA 1
ATOM 733 C C . ASN A 1 102 ? 12.228 8.529 -7.173 1.00 78.00 102 ASN A C 1
ATOM 735 O O . ASN A 1 102 ? 13.083 9.092 -6.491 1.00 78.00 102 ASN A O 1
ATOM 739 N N . ASP A 1 103 ? 12.537 7.811 -8.257 1.00 83.88 103 ASP A N 1
ATOM 740 C CA . ASP A 1 103 ? 13.893 7.613 -8.772 1.00 83.88 103 ASP A CA 1
ATOM 741 C C . ASP A 1 103 ? 13.952 7.801 -10.303 1.00 83.88 103 ASP A C 1
ATOM 743 O O . ASP A 1 103 ? 12.990 7.474 -11.006 1.00 83.88 103 ASP A O 1
ATOM 747 N N . PRO A 1 104 ? 15.068 8.295 -10.879 1.00 82.00 104 PRO A N 1
ATOM 748 C CA . PRO A 1 104 ? 15.238 8.343 -12.327 1.00 82.00 104 PRO A CA 1
ATOM 749 C C . PRO A 1 104 ? 15.019 7.003 -13.057 1.00 82.00 104 PRO A C 1
ATOM 751 O O . PRO A 1 104 ? 14.575 7.009 -14.206 1.00 82.00 104 PRO A O 1
ATOM 754 N N . ALA A 1 105 ? 15.291 5.860 -12.423 1.00 82.44 105 ALA A N 1
ATOM 755 C CA . ALA A 1 105 ? 15.032 4.535 -12.985 1.00 82.44 105 ALA A CA 1
ATOM 756 C C . ALA A 1 105 ? 13.533 4.274 -13.227 1.00 82.44 105 ALA A C 1
ATOM 758 O O . ALA A 1 105 ? 13.176 3.566 -14.172 1.00 82.44 105 ALA A O 1
ATOM 759 N N . ASP A 1 106 ? 12.641 4.915 -12.466 1.00 80.38 106 ASP A N 1
ATOM 760 C CA . ASP A 1 106 ? 11.191 4.795 -12.649 1.00 80.38 106 ASP A CA 1
ATOM 761 C C . ASP A 1 106 ? 10.728 5.374 -13.998 1.00 80.38 106 ASP A C 1
ATOM 763 O O . ASP A 1 106 ? 9.661 5.018 -14.504 1.00 80.38 106 ASP A O 1
ATOM 767 N N . TRP A 1 107 ? 11.520 6.242 -14.641 1.00 82.94 107 TRP A N 1
ATOM 768 C CA . TRP A 1 107 ? 11.209 6.726 -15.990 1.00 82.94 107 TRP A CA 1
ATOM 769 C C . TRP A 1 107 ? 11.226 5.610 -17.031 1.00 82.94 107 TRP A C 1
ATOM 771 O O . TRP A 1 107 ? 10.443 5.660 -17.980 1.00 82.94 107 TRP A O 1
ATOM 781 N N . VAL A 1 108 ? 12.059 4.582 -16.843 1.00 84.50 108 VAL A N 1
ATOM 782 C CA . VAL A 1 108 ? 12.071 3.402 -17.719 1.00 84.50 108 VAL A CA 1
ATOM 783 C C . VAL A 1 108 ? 10.743 2.654 -17.603 1.00 84.50 108 VAL A C 1
ATOM 785 O O . VAL A 1 108 ? 10.168 2.258 -18.618 1.00 84.50 108 VAL A O 1
ATOM 788 N N . TYR A 1 109 ? 10.202 2.542 -16.388 1.00 84.25 109 TYR A N 1
ATOM 789 C CA . TYR A 1 109 ? 8.879 1.967 -16.152 1.00 84.25 109 TYR A CA 1
ATOM 790 C C . TYR A 1 109 ? 7.772 2.801 -16.781 1.00 84.25 109 TYR A C 1
ATOM 792 O O . TYR A 1 109 ? 6.956 2.263 -17.525 1.00 84.25 109 TYR A O 1
ATOM 800 N N . ASN A 1 110 ? 7.773 4.114 -16.553 1.00 82.81 110 ASN A N 1
ATOM 801 C CA . ASN A 1 110 ? 6.800 5.014 -17.170 1.00 82.81 110 ASN A CA 1
ATOM 802 C C . ASN A 1 110 ? 6.828 4.918 -18.703 1.00 82.81 110 ASN A C 1
ATOM 804 O O . ASN A 1 110 ? 5.774 4.853 -19.334 1.00 82.81 110 ASN A O 1
ATOM 808 N N . LEU A 1 111 ? 8.014 4.841 -19.313 1.00 85.44 111 LEU A N 1
ATOM 809 C CA . LEU A 1 111 ? 8.144 4.630 -20.753 1.00 85.44 111 LEU A CA 1
ATOM 810 C C . LEU A 1 111 ? 7.572 3.274 -21.183 1.00 85.44 111 LEU A C 1
ATOM 812 O O . LEU A 1 111 ? 6.864 3.204 -22.187 1.00 85.44 111 LEU A O 1
ATOM 816 N N . GLY A 1 112 ? 7.833 2.208 -20.427 1.00 84.38 112 GLY A N 1
ATOM 817 C CA . GLY A 1 112 ? 7.260 0.887 -20.687 1.00 84.38 112 GLY A CA 1
ATOM 818 C C . GLY A 1 112 ? 5.729 0.883 -20.617 1.00 84.38 112 GLY A C 1
ATOM 819 O O . GLY A 1 112 ? 5.077 0.273 -21.464 1.00 84.38 112 GLY A O 1
ATOM 820 N N . LEU A 1 113 ? 5.145 1.616 -19.663 1.00 86.19 113 LEU A N 1
ATOM 821 C CA . LEU A 1 113 ? 3.694 1.792 -19.555 1.00 86.19 113 LEU A CA 1
ATOM 822 C C . LEU A 1 113 ? 3.133 2.570 -20.753 1.00 86.19 113 LEU A C 1
ATOM 824 O O . LEU A 1 113 ? 2.139 2.153 -21.340 1.00 86.19 113 LEU A O 1
ATOM 828 N N . LEU A 1 114 ? 3.788 3.659 -21.166 1.00 85.94 114 LEU A N 1
ATOM 829 C CA . LEU A 1 114 ? 3.364 4.474 -22.313 1.00 85.94 114 LEU A CA 1
ATOM 830 C C . LEU A 1 114 ? 3.508 3.752 -23.657 1.00 85.94 114 LEU A C 1
ATOM 832 O O . LEU A 1 114 ? 2.743 4.007 -24.586 1.00 85.94 114 LEU A O 1
ATOM 836 N N . THR A 1 115 ? 4.483 2.852 -23.766 1.00 88.19 115 THR A N 1
ATOM 837 C CA . THR A 1 115 ? 4.719 2.038 -24.967 1.00 88.19 115 THR A CA 1
ATOM 838 C C . THR A 1 115 ? 3.970 0.703 -24.944 1.00 88.19 115 THR A C 1
ATOM 840 O O . THR A 1 115 ? 4.091 -0.071 -25.890 1.00 88.19 115 THR A O 1
ATOM 843 N N . ASN A 1 116 ? 3.142 0.457 -23.919 1.00 86.31 116 ASN A N 1
ATOM 844 C CA . ASN A 1 116 ? 2.338 -0.755 -23.743 1.00 86.31 116 ASN A CA 1
ATOM 845 C C . ASN A 1 116 ? 3.162 -2.051 -23.780 1.00 86.31 116 ASN A C 1
ATOM 847 O O . ASN A 1 116 ? 2.766 -3.022 -24.428 1.00 86.31 116 ASN A O 1
ATOM 851 N N . VAL A 1 117 ? 4.300 -2.083 -23.078 1.00 89.44 117 VAL A N 1
ATOM 852 C CA . VAL A 1 117 ? 5.056 -3.328 -22.882 1.00 89.44 117 VAL A CA 1
ATOM 853 C C . VAL A 1 117 ? 4.132 -4.376 -22.259 1.00 89.44 117 VAL A C 1
ATOM 855 O O . VAL A 1 117 ? 3.532 -4.152 -21.204 1.00 89.44 117 VAL A O 1
ATOM 858 N N . GLU A 1 118 ? 3.994 -5.512 -22.941 1.00 90.31 118 GLU A N 1
ATOM 859 C CA . GLU A 1 118 ? 3.016 -6.537 -22.593 1.00 90.31 118 GLU A CA 1
ATOM 860 C C . GLU A 1 118 ? 3.198 -7.020 -21.150 1.00 90.31 118 GLU A C 1
ATOM 862 O O . GLU A 1 118 ? 4.302 -7.311 -20.692 1.00 90.31 118 GLU A O 1
ATOM 867 N N . GLY A 1 119 ? 2.090 -7.077 -20.410 1.00 88.69 119 GLY A N 1
ATOM 868 C CA . GLY A 1 119 ? 2.066 -7.554 -19.030 1.00 88.69 119 GLY A CA 1
ATOM 869 C C . GLY A 1 119 ? 2.653 -6.594 -17.993 1.00 88.69 119 GLY A C 1
ATOM 870 O O . GLY A 1 119 ? 2.328 -6.759 -16.821 1.00 88.69 119 GLY A O 1
ATOM 871 N N . LEU A 1 120 ? 3.429 -5.572 -18.381 1.00 88.69 120 LEU A N 1
ATOM 872 C CA . LEU A 1 120 ? 4.068 -4.645 -17.438 1.00 88.69 120 LEU A CA 1
ATOM 873 C C . LEU A 1 120 ? 3.030 -3.958 -16.546 1.00 88.69 120 LEU A C 1
ATOM 875 O O . LEU A 1 120 ? 3.129 -4.012 -15.325 1.00 88.69 120 LEU A O 1
ATOM 879 N N . ALA A 1 121 ? 1.995 -3.391 -17.168 1.00 89.31 121 ALA A N 1
ATOM 880 C CA . ALA A 1 121 ? 0.947 -2.658 -16.471 1.00 89.31 121 ALA A CA 1
ATOM 881 C C . ALA A 1 121 ? 0.175 -3.528 -15.464 1.00 89.31 121 ALA A C 1
ATOM 883 O O . ALA A 1 121 ? -0.107 -3.118 -14.344 1.00 89.31 121 ALA A O 1
ATOM 884 N N . LYS A 1 122 ? -0.164 -4.759 -15.852 1.00 91.50 122 LYS A N 1
ATOM 885 C CA . LYS A 1 122 ? -0.923 -5.670 -14.992 1.00 91.50 122 LYS A CA 1
ATOM 886 C C . LYS A 1 122 ? -0.059 -6.237 -13.870 1.00 91.50 122 LYS A C 1
ATOM 888 O O . LYS A 1 122 ? -0.512 -6.334 -12.734 1.00 91.50 122 LYS A O 1
ATOM 893 N N . ASN A 1 123 ? 1.166 -6.645 -14.189 1.00 94.38 123 ASN A N 1
ATOM 894 C CA . ASN A 1 123 ? 1.997 -7.434 -13.287 1.00 94.38 123 ASN A CA 1
ATOM 895 C C . ASN A 1 123 ? 2.861 -6.581 -12.353 1.00 94.38 123 ASN A C 1
ATOM 897 O O . ASN A 1 123 ? 3.427 -7.146 -11.425 1.00 94.38 123 ASN A O 1
ATOM 901 N N . TYR A 1 124 ? 2.939 -5.260 -12.558 1.00 94.50 124 TYR A N 1
ATOM 902 C CA . TYR A 1 124 ? 3.824 -4.349 -11.824 1.00 94.50 124 TYR A CA 1
ATOM 903 C C . TYR A 1 124 ? 3.881 -4.621 -10.313 1.00 94.50 124 TYR A C 1
ATOM 905 O O . TYR A 1 124 ? 4.951 -4.899 -9.778 1.00 94.50 124 TYR A O 1
ATOM 913 N N . VAL A 1 125 ? 2.737 -4.633 -9.622 1.00 95.25 125 VAL A N 1
ATOM 914 C CA . VAL A 1 125 ? 2.697 -4.863 -8.166 1.00 95.25 125 VAL A CA 1
ATOM 915 C C . VAL A 1 125 ? 3.037 -6.301 -7.787 1.00 95.25 125 VAL A C 1
ATOM 917 O O . VAL A 1 125 ? 3.679 -6.528 -6.769 1.00 95.25 125 VAL A O 1
ATOM 920 N N . GLY A 1 126 ? 2.652 -7.276 -8.607 1.00 94.69 126 GLY A N 1
ATOM 921 C CA . GLY A 1 126 ? 3.016 -8.676 -8.391 1.00 94.69 126 GLY A CA 1
ATOM 922 C C . GLY A 1 126 ? 4.497 -8.978 -8.641 1.00 94.69 126 GLY A C 1
ATOM 923 O O . GLY A 1 126 ? 4.974 -10.044 -8.257 1.00 94.69 126 GLY A O 1
ATOM 924 N N . GLU A 1 127 ? 5.221 -8.081 -9.307 1.00 95.62 127 GLU A N 1
ATOM 925 C CA . GLU A 1 127 ? 6.674 -8.149 -9.448 1.00 95.62 127 GLU A CA 1
ATOM 926 C C . GLU A 1 127 ? 7.385 -7.340 -8.357 1.00 95.62 127 GLU A C 1
ATOM 928 O O . GLU A 1 127 ? 8.417 -7.776 -7.853 1.00 95.62 127 GLU A O 1
ATOM 933 N N . ALA A 1 128 ? 6.825 -6.193 -7.968 1.00 96.38 128 ALA A N 1
ATOM 934 C CA . ALA A 1 128 ? 7.429 -5.303 -6.988 1.00 96.38 128 ALA A CA 1
ATOM 935 C C . ALA A 1 128 ? 7.182 -5.719 -5.526 1.00 96.38 128 ALA A C 1
ATOM 937 O O . ALA A 1 128 ? 8.091 -5.586 -4.722 1.00 96.38 128 ALA A O 1
ATOM 938 N N . PHE A 1 129 ? 5.997 -6.217 -5.159 1.00 97.75 129 PHE A N 1
ATOM 939 C CA . PHE A 1 129 ? 5.567 -6.310 -3.751 1.00 97.75 129 PHE A CA 1
ATOM 940 C C . PHE A 1 129 ? 4.828 -7.616 -3.410 1.00 97.75 129 PHE A C 1
ATOM 942 O O . PHE A 1 129 ? 3.913 -7.623 -2.583 1.00 97.75 129 PHE A O 1
ATOM 949 N N . ASP A 1 130 ? 5.153 -8.726 -4.077 1.00 96.12 130 ASP A N 1
ATOM 950 C CA . ASP A 1 130 ? 4.412 -9.985 -3.923 1.00 96.12 130 ASP A CA 1
ATOM 951 C C . ASP A 1 130 ? 4.486 -10.545 -2.496 1.00 96.12 130 ASP A C 1
ATOM 953 O O . ASP A 1 130 ? 3.473 -10.957 -1.921 1.00 96.12 130 ASP A O 1
ATOM 957 N N . THR A 1 131 ? 5.677 -10.523 -1.905 1.00 96.81 131 THR A N 1
ATOM 958 C CA . THR A 1 131 ? 5.946 -11.039 -0.563 1.00 96.81 131 THR A CA 1
ATOM 959 C C . THR A 1 131 ? 5.380 -10.108 0.503 1.00 96.81 131 THR A C 1
ATOM 961 O O . THR A 1 131 ? 4.712 -10.582 1.427 1.00 96.81 131 THR A O 1
ATOM 964 N N . LEU A 1 132 ? 5.573 -8.793 0.347 1.00 97.44 132 LEU A N 1
ATOM 965 C CA . LEU A 1 132 ? 5.018 -7.755 1.212 1.00 97.44 132 LEU A CA 1
ATOM 966 C C . LEU A 1 132 ? 3.496 -7.873 1.287 1.00 97.44 132 LEU A C 1
ATOM 968 O O . LEU A 1 132 ? 2.944 -7.984 2.382 1.00 97.44 132 LEU A O 1
ATOM 972 N N . LEU A 1 133 ? 2.808 -7.916 0.142 1.00 96.81 133 LEU A N 1
ATOM 973 C CA . LEU A 1 133 ? 1.348 -8.036 0.102 1.00 96.81 133 LEU A CA 1
ATOM 974 C C . LEU A 1 133 ? 0.863 -9.381 0.650 1.00 96.81 1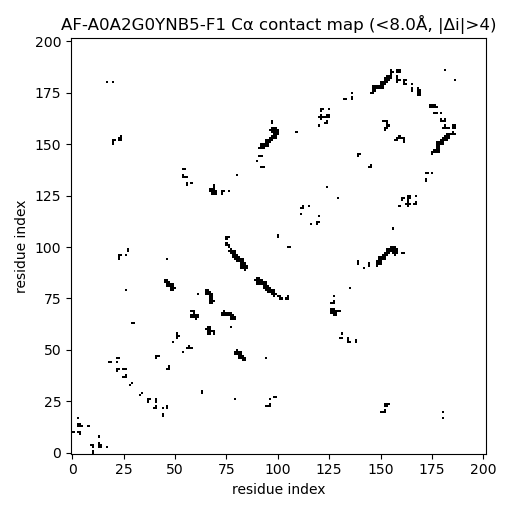33 LEU A C 1
ATOM 976 O O . LEU A 1 133 ? -0.177 -9.440 1.306 1.00 96.81 133 LEU A O 1
ATOM 980 N N . GLY A 1 134 ? 1.647 -10.449 0.483 1.00 94.69 134 GLY A N 1
ATOM 981 C CA . GLY A 1 134 ? 1.410 -11.716 1.169 1.00 94.69 134 GLY A CA 1
ATOM 982 C C . GLY A 1 134 ? 1.497 -11.597 2.696 1.00 94.69 134 GLY A C 1
ATOM 983 O O . GLY A 1 134 ? 0.688 -12.199 3.405 1.00 94.69 134 GLY A O 1
ATOM 984 N N . SER A 1 135 ? 2.442 -10.818 3.223 1.0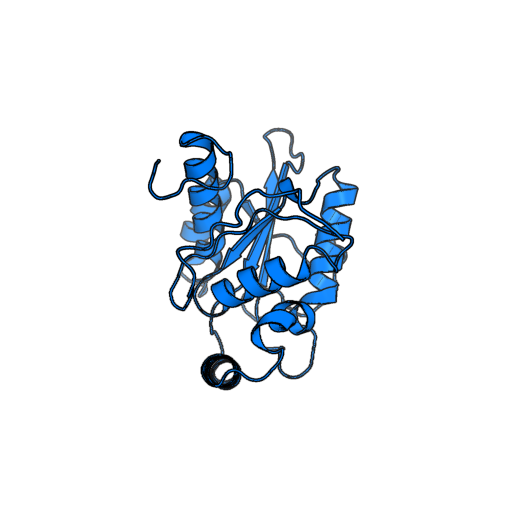0 96.69 135 SER A N 1
ATOM 985 C CA . SER A 1 135 ? 2.555 -10.551 4.663 1.00 96.69 135 SER A CA 1
ATOM 986 C C . SER A 1 135 ? 1.423 -9.661 5.175 1.00 96.69 135 SER A C 1
ATOM 988 O O . SER A 1 135 ? 0.828 -9.986 6.200 1.00 96.69 135 SER A O 1
ATOM 990 N N . VAL A 1 136 ? 1.036 -8.622 4.429 1.00 95.88 136 VAL A N 1
ATOM 991 C CA . VAL A 1 136 ? -0.146 -7.794 4.734 1.00 95.88 136 VAL A CA 1
ATOM 992 C C . VAL A 1 136 ? -1.409 -8.654 4.806 1.00 95.88 136 VAL A C 1
ATOM 994 O O . VAL A 1 136 ? -2.170 -8.546 5.765 1.00 95.88 136 VAL A O 1
ATOM 997 N N . ALA A 1 137 ? -1.599 -9.564 3.847 1.00 92.50 137 ALA A N 1
ATOM 998 C CA . ALA A 1 137 ? -2.720 -10.500 3.827 1.00 92.50 137 ALA A CA 1
ATOM 999 C C . ALA A 1 137 ? -2.787 -11.371 5.085 1.00 92.50 137 ALA A C 1
ATOM 1001 O O . ALA A 1 137 ? -3.832 -11.467 5.732 1.00 92.50 137 ALA A O 1
ATOM 1002 N N . ARG A 1 138 ? -1.659 -11.988 5.453 1.00 93.62 138 ARG A N 1
ATOM 1003 C CA . ARG A 1 138 ? -1.562 -12.827 6.654 1.00 93.62 138 ARG A CA 1
ATOM 1004 C C . ARG A 1 138 ? -1.802 -12.016 7.923 1.00 93.62 138 ARG A C 1
ATOM 1006 O O . ARG A 1 138 ? -2.509 -12.486 8.810 1.00 93.62 138 ARG A O 1
ATOM 1013 N N . TYR A 1 139 ? -1.255 -10.804 8.000 1.00 95.81 139 TYR A N 1
ATOM 1014 C CA . TYR A 1 139 ? -1.448 -9.914 9.140 1.00 95.81 139 TYR A CA 1
ATOM 1015 C C . TYR A 1 139 ? -2.914 -9.487 9.291 1.00 95.81 139 TYR A C 1
ATOM 1017 O O . TYR A 1 139 ? -3.449 -9.525 10.399 1.00 95.81 139 TYR A O 1
ATOM 1025 N N . ALA A 1 140 ? -3.593 -9.165 8.186 1.00 92.25 140 ALA A N 1
ATOM 1026 C CA . ALA A 1 140 ? -5.025 -8.873 8.170 1.00 92.25 140 ALA A CA 1
ATOM 1027 C C . ALA A 1 140 ? -5.834 -10.048 8.741 1.00 92.25 140 ALA A C 1
ATOM 1029 O O . ALA A 1 140 ? -6.579 -9.890 9.709 1.00 92.25 140 ALA A O 1
ATOM 1030 N N . GLN A 1 141 ? -5.614 -11.249 8.200 1.00 90.75 141 GLN A N 1
ATOM 1031 C CA . GLN A 1 141 ? -6.312 -12.468 8.614 1.00 90.75 141 GLN A CA 1
ATOM 1032 C C . GLN A 1 141 ? -6.062 -12.812 10.087 1.00 90.75 141 GLN A C 1
ATOM 1034 O O . GLN A 1 141 ? -6.999 -13.156 10.805 1.00 90.75 141 GLN A O 1
ATOM 1039 N N . ALA A 1 142 ? -4.822 -12.667 10.563 1.00 95.00 142 ALA A N 1
ATOM 1040 C CA . ALA A 1 142 ? -4.465 -12.894 11.963 1.00 95.00 142 ALA A CA 1
ATOM 1041 C C . ALA A 1 142 ? -5.186 -11.936 12.932 1.00 95.00 142 ALA A C 1
ATOM 1043 O O . ALA A 1 142 ? -5.382 -12.278 14.096 1.00 95.00 142 ALA A O 1
ATOM 1044 N N . ASN A 1 143 ? -5.619 -10.768 12.448 1.00 95.50 143 ASN A N 1
ATOM 1045 C CA . ASN A 1 143 ? -6.389 -9.781 13.206 1.00 95.50 143 ASN A CA 1
ATOM 1046 C C . ASN A 1 143 ? -7.903 -9.839 12.920 1.00 95.50 143 ASN A C 1
ATOM 1048 O O . ASN A 1 143 ? -8.649 -8.960 13.350 1.00 95.50 143 ASN A O 1
ATOM 1052 N N . GLY A 1 144 ? -8.377 -10.875 12.218 1.00 93.81 144 GLY A N 1
ATOM 1053 C CA . GLY A 1 144 ? -9.795 -11.055 11.894 1.00 93.81 144 GLY A CA 1
ATOM 1054 C C . GLY A 1 144 ? -10.326 -10.090 10.832 1.00 93.81 144 GLY A C 1
ATOM 1055 O O . GLY A 1 144 ? -11.540 -9.924 10.730 1.00 93.81 144 GLY A O 1
ATOM 1056 N N . LEU A 1 145 ? -9.436 -9.459 10.063 1.00 89.12 145 LEU A N 1
ATOM 1057 C CA . LEU A 1 145 ? -9.786 -8.593 8.943 1.00 89.12 145 LEU A CA 1
ATOM 1058 C C . LEU A 1 145 ? -9.904 -9.387 7.639 1.00 89.12 145 LEU A C 1
ATOM 1060 O O . LEU A 1 145 ? -9.283 -10.437 7.445 1.00 89.12 145 LEU A O 1
ATOM 1064 N N . THR A 1 146 ? -10.688 -8.842 6.720 1.00 86.50 146 THR A N 1
ATOM 1065 C CA . THR A 1 146 ? -10.900 -9.344 5.364 1.00 86.50 146 THR A CA 1
ATOM 1066 C C . THR A 1 146 ? -10.356 -8.359 4.333 1.00 86.50 146 THR A C 1
ATOM 1068 O O . THR A 1 146 ? -9.888 -7.274 4.672 1.00 86.50 146 THR A O 1
ATOM 1071 N N . GLY A 1 147 ? -10.447 -8.706 3.045 1.00 82.44 147 GLY A N 1
ATOM 1072 C CA . GLY A 1 147 ? -10.063 -7.779 1.981 1.00 82.44 147 GLY A CA 1
ATOM 1073 C C . GLY A 1 147 ? -10.818 -6.451 2.029 1.00 82.44 147 GLY A C 1
ATOM 1074 O O . GLY A 1 147 ? -10.211 -5.409 1.813 1.00 82.44 147 GLY A O 1
ATOM 1075 N N . ASN A 1 148 ? -12.096 -6.453 2.416 1.00 86.06 148 ASN A N 1
ATOM 1076 C CA . ASN A 1 148 ? -12.897 -5.227 2.483 1.00 86.06 148 ASN A CA 1
ATOM 1077 C C . ASN A 1 148 ? -12.352 -4.200 3.488 1.00 86.06 148 ASN A C 1
ATOM 1079 O O . ASN A 1 148 ? -12.604 -3.008 3.320 1.00 86.06 148 ASN A O 1
ATOM 1083 N N . ASP A 1 149 ? -11.581 -4.660 4.474 1.00 90.00 149 ASP A N 1
ATOM 1084 C CA . ASP A 1 149 ? -10.960 -3.844 5.517 1.00 90.00 149 ASP A CA 1
ATOM 1085 C C . ASP A 1 149 ? -9.573 -3.315 5.100 1.00 90.00 149 ASP A C 1
ATOM 1087 O O . ASP A 1 149 ? -8.893 -2.647 5.881 1.00 90.00 149 ASP A O 1
ATOM 1091 N N . ILE A 1 150 ? -9.135 -3.613 3.869 1.00 91.31 150 ILE A N 1
ATOM 1092 C CA . ILE A 1 150 ? -7.899 -3.094 3.282 1.00 91.31 150 ILE A CA 1
ATOM 1093 C C . ILE A 1 150 ? -8.225 -2.006 2.258 1.00 91.31 150 ILE A C 1
ATOM 1095 O O . ILE A 1 150 ? -8.877 -2.249 1.236 1.00 91.31 150 ILE A O 1
ATOM 1099 N N . LEU A 1 151 ? -7.714 -0.807 2.522 1.00 92.50 151 LEU A N 1
ATOM 1100 C CA . LEU A 1 151 ? -7.742 0.336 1.624 1.00 92.50 151 LEU A CA 1
ATOM 1101 C C . LEU A 1 151 ? -6.429 0.426 0.848 1.00 92.50 151 LEU A C 1
ATOM 1103 O O . LEU A 1 151 ? -5.356 0.514 1.435 1.00 92.50 151 LEU A O 1
ATOM 1107 N N . VAL A 1 152 ? -6.518 0.462 -0.478 1.00 92.94 152 VAL A N 1
ATOM 1108 C CA . VAL A 1 152 ? -5.362 0.627 -1.367 1.00 92.94 152 VAL A CA 1
ATOM 1109 C C . VAL A 1 152 ? -5.452 1.976 -2.069 1.00 92.94 152 VAL A C 1
ATOM 1111 O O . VAL A 1 152 ? -6.488 2.301 -2.661 1.00 92.94 152 VAL A O 1
ATOM 1114 N N . SER A 1 153 ? -4.368 2.748 -2.018 1.00 91.25 153 SER A N 1
ATOM 1115 C CA . SER A 1 153 ? -4.271 4.078 -2.619 1.00 91.25 153 SER A CA 1
ATOM 1116 C C . SER A 1 153 ? -2.891 4.322 -3.236 1.00 91.25 153 SER A C 1
ATOM 1118 O O . SER A 1 153 ? -1.938 3.579 -3.004 1.00 91.25 153 SER A O 1
ATOM 1120 N N . GLY A 1 154 ? -2.779 5.379 -4.033 1.00 89.19 154 GLY A N 1
ATOM 1121 C CA . GLY A 1 154 ? -1.521 5.795 -4.639 1.00 89.19 154 GLY A CA 1
ATOM 1122 C C . GLY A 1 154 ? -1.685 6.993 -5.568 1.00 89.19 154 GLY A C 1
ATOM 1123 O O . GLY A 1 154 ? -2.790 7.308 -6.025 1.00 89.19 154 GLY A O 1
ATOM 1124 N N . VAL A 1 155 ? -0.564 7.657 -5.848 1.00 84.12 155 VAL A N 1
ATOM 1125 C CA . VAL A 1 155 ? -0.483 8.857 -6.695 1.00 84.12 155 VAL A CA 1
ATOM 1126 C C . VAL A 1 155 ? 0.494 8.624 -7.850 1.00 84.12 155 VAL A C 1
ATOM 1128 O O . VAL A 1 155 ? 1.542 8.011 -7.666 1.00 84.12 155 VAL A O 1
ATOM 1131 N N . SER A 1 156 ? 0.170 9.108 -9.055 1.00 87.94 156 SER A N 1
ATOM 1132 C CA . SER A 1 156 ? 1.011 8.956 -10.257 1.00 87.94 156 SER A CA 1
ATOM 1133 C C . SER A 1 156 ? 1.308 7.473 -10.568 1.00 87.94 156 SER A C 1
ATOM 1135 O O . SER A 1 156 ? 0.365 6.685 -10.674 1.00 87.94 156 SER A O 1
ATOM 1137 N N . LEU A 1 157 ? 2.579 7.058 -10.671 1.00 87.44 157 LEU A N 1
ATOM 1138 C CA . LEU A 1 157 ? 2.978 5.649 -10.809 1.00 87.44 157 LEU A CA 1
ATOM 1139 C C . LEU A 1 157 ? 2.399 4.761 -9.688 1.00 87.44 157 LEU A C 1
ATOM 1141 O O . LEU A 1 157 ? 1.996 3.630 -9.946 1.00 87.44 157 LEU A O 1
ATOM 1145 N N . GLY A 1 158 ? 2.232 5.294 -8.478 1.00 89.25 158 GLY A N 1
ATOM 1146 C CA . GLY A 1 158 ? 1.568 4.596 -7.379 1.00 89.25 158 GLY A CA 1
ATOM 1147 C C . GLY A 1 158 ? 0.070 4.391 -7.613 1.00 89.25 158 GLY A C 1
ATOM 1148 O O . GLY A 1 158 ? -0.501 3.373 -7.229 1.00 89.25 158 GLY A O 1
ATOM 1149 N N . GLY A 1 159 ? -0.585 5.313 -8.322 1.00 87.94 159 GLY A N 1
ATOM 1150 C CA . GLY A 1 159 ? -1.962 5.126 -8.783 1.00 87.94 159 GLY A CA 1
ATOM 1151 C C . GLY A 1 159 ? -2.062 3.999 -9.816 1.00 87.94 159 GLY A C 1
ATOM 1152 O O . GLY A 1 159 ? -3.000 3.201 -9.790 1.00 87.94 159 GLY A O 1
ATOM 1153 N N . HIS A 1 160 ? -1.063 3.873 -10.692 1.00 90.25 160 HIS A N 1
ATOM 1154 C CA . HIS A 1 160 ? -0.952 2.719 -11.579 1.00 90.25 160 HIS A CA 1
ATOM 1155 C C . HIS A 1 160 ? -0.749 1.413 -10.789 1.00 90.25 160 HIS A C 1
ATOM 1157 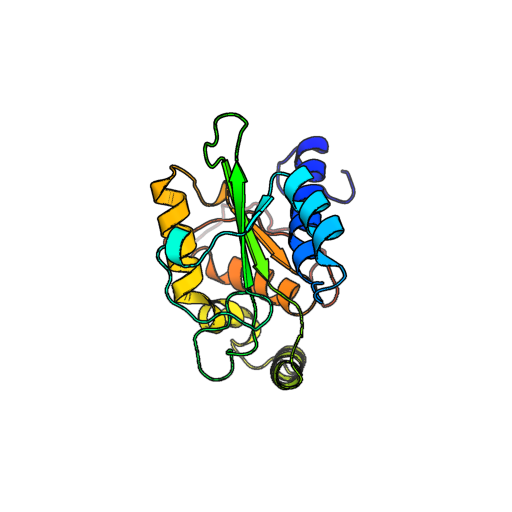O O . HIS A 1 160 ? -1.469 0.444 -11.031 1.00 90.25 160 HIS A O 1
ATOM 1163 N N . ALA A 1 161 ? 0.139 1.407 -9.792 1.00 92.31 161 ALA A N 1
ATOM 1164 C CA . ALA A 1 161 ? 0.346 0.263 -8.909 1.00 92.31 161 ALA A CA 1
ATOM 1165 C C . ALA A 1 161 ? -0.958 -0.171 -8.208 1.00 92.31 161 ALA A C 1
ATOM 1167 O O . ALA A 1 161 ? -1.302 -1.351 -8.225 1.00 92.31 161 ALA A O 1
ATOM 1168 N N . ALA A 1 162 ? -1.766 0.768 -7.707 1.00 91.94 162 ALA A N 1
ATOM 1169 C CA . ALA A 1 162 ? -3.073 0.450 -7.123 1.00 91.94 162 ALA A CA 1
ATOM 1170 C C . ALA A 1 162 ? -4.016 -0.280 -8.107 1.00 91.94 162 ALA A C 1
ATOM 1172 O O . ALA A 1 162 ? -4.751 -1.181 -7.700 1.00 91.94 162 ALA A O 1
ATOM 1173 N N . ASN A 1 163 ? -3.972 0.054 -9.404 1.00 88.50 163 ASN A N 1
ATOM 1174 C CA . ASN A 1 163 ? -4.731 -0.665 -10.436 1.00 88.50 163 ASN A CA 1
ATOM 1175 C C . ASN A 1 163 ? -4.135 -2.047 -10.741 1.00 88.50 163 ASN A C 1
ATOM 1177 O O . ASN A 1 163 ? -4.881 -3.017 -10.841 1.00 88.50 163 ASN A O 1
ATOM 1181 N N . SER A 1 164 ? -2.807 -2.158 -10.834 1.00 92.88 164 SER A N 1
ATOM 1182 C CA . SER A 1 164 ? -2.120 -3.450 -10.984 1.00 92.88 164 SER A CA 1
ATOM 1183 C C . SER A 1 164 ? -2.477 -4.409 -9.841 1.00 92.88 164 SER A C 1
ATOM 1185 O O . SER A 1 164 ? -2.788 -5.575 -10.081 1.00 92.88 164 SER A O 1
ATOM 1187 N N . MET A 1 165 ? -2.524 -3.915 -8.599 1.00 92.06 165 MET A N 1
ATOM 1188 C CA . MET A 1 165 ? -2.979 -4.698 -7.449 1.00 92.06 165 MET A CA 1
ATOM 1189 C C . MET A 1 165 ? -4.431 -5.158 -7.618 1.00 92.06 165 MET A C 1
ATOM 1191 O O . MET A 1 165 ? -4.724 -6.332 -7.391 1.00 92.06 165 MET A O 1
ATOM 1195 N N . ALA A 1 166 ? -5.325 -4.271 -8.065 1.00 88.44 166 ALA A N 1
ATOM 1196 C CA . ALA A 1 166 ? -6.721 -4.615 -8.311 1.00 88.44 166 ALA A CA 1
ATOM 1197 C C . ALA A 1 166 ? -6.865 -5.725 -9.370 1.00 88.44 166 ALA A C 1
ATOM 1199 O O . ALA A 1 166 ? -7.596 -6.688 -9.136 1.00 88.44 166 ALA A O 1
ATOM 1200 N N . ASP A 1 167 ? -6.121 -5.655 -10.478 1.00 88.62 167 ASP A N 1
ATOM 1201 C CA . ASP A 1 167 ? -6.129 -6.679 -11.534 1.00 88.62 167 ASP A CA 1
ATOM 1202 C C . ASP A 1 167 ? -5.625 -8.053 -11.055 1.00 88.62 167 ASP A C 1
ATOM 1204 O O . ASP A 1 167 ? -6.039 -9.093 -11.577 1.00 88.62 167 ASP A O 1
ATOM 1208 N N . LEU A 1 168 ? -4.711 -8.072 -10.080 1.00 88.31 168 LEU A N 1
ATOM 1209 C CA . LEU A 1 168 ? -4.119 -9.295 -9.531 1.00 88.31 168 LEU A CA 1
ATOM 1210 C C . LEU A 1 168 ? -4.899 -9.864 -8.336 1.00 88.31 168 LEU A C 1
ATOM 1212 O O . LEU A 1 168 ? -4.826 -11.074 -8.093 1.00 88.31 168 LEU A O 1
ATOM 1216 N N . SER A 1 169 ? -5.660 -9.022 -7.631 1.00 86.00 169 SER A N 1
ATOM 1217 C CA . SER A 1 169 ? -6.304 -9.301 -6.337 1.00 86.00 169 SER A CA 1
ATOM 1218 C C . SER A 1 169 ? -7.139 -10.585 -6.293 1.00 86.00 169 SER A C 1
ATOM 1220 O O . SER A 1 169 ? -7.068 -11.333 -5.323 1.00 86.00 169 SER A O 1
ATOM 1222 N N . ALA A 1 170 ? -7.865 -10.905 -7.368 1.00 81.69 170 ALA A N 1
ATOM 1223 C CA . ALA A 1 170 ? -8.700 -12.106 -7.442 1.00 81.69 170 ALA A CA 1
ATOM 1224 C C . ALA A 1 170 ? -7.896 -13.417 -7.543 1.00 81.69 170 ALA A C 1
ATOM 1226 O O . ALA A 1 170 ? -8.423 -14.490 -7.261 1.00 81.69 170 ALA A O 1
ATOM 1227 N N . SER A 1 171 ? -6.636 -13.345 -7.979 1.00 84.31 171 SER A N 1
ATOM 1228 C CA . SER A 1 171 ? -5.801 -14.514 -8.302 1.00 84.31 171 SER A CA 1
ATOM 1229 C C . SER A 1 171 ? -4.561 -14.660 -7.422 1.00 84.31 171 SER A C 1
ATOM 1231 O O . SER A 1 171 ? -3.940 -15.721 -7.412 1.00 84.31 171 SER A O 1
ATOM 1233 N N . ARG A 1 172 ? -4.196 -13.612 -6.676 1.00 84.38 172 ARG A N 1
ATOM 1234 C CA . ARG A 1 172 ? -3.040 -13.584 -5.775 1.00 84.38 172 ARG A CA 1
ATOM 1235 C C . ARG A 1 172 ? -3.465 -13.341 -4.329 1.00 84.38 172 ARG A C 1
ATOM 1237 O O . ARG A 1 172 ? -4.612 -13.002 -4.053 1.00 84.38 172 ARG A O 1
ATOM 1244 N N . TRP A 1 173 ? -2.538 -13.583 -3.401 1.00 88.94 173 TRP A N 1
ATOM 1245 C CA . TRP A 1 173 ? -2.688 -13.305 -1.962 1.00 88.94 173 TRP A CA 1
ATOM 1246 C C . TRP A 1 173 ? -3.986 -13.848 -1.336 1.00 88.94 173 TRP A C 1
ATOM 1248 O O . TRP A 1 173 ? -4.566 -13.239 -0.444 1.00 88.94 173 TRP A O 1
ATOM 1258 N N . SER A 1 174 ? -4.420 -15.029 -1.791 1.00 74.75 174 SER A N 1
ATOM 1259 C CA . SER A 1 174 ? -5.657 -15.707 -1.368 1.00 74.75 174 SER A CA 1
ATOM 1260 C C . SER A 1 174 ? -6.963 -14.990 -1.744 1.00 74.75 174 SER A C 1
ATOM 1262 O O . SER A 1 174 ? -7.950 -15.102 -1.020 1.00 74.75 174 SER A O 1
ATOM 1264 N N . GLY A 1 175 ? -6.999 -14.282 -2.879 1.00 57.94 175 GLY A N 1
ATOM 1265 C CA . GLY A 1 175 ? -8.231 -13.655 -3.375 1.00 57.94 175 GLY A CA 1
ATOM 1266 C C . GLY A 1 175 ? -8.615 -12.411 -2.576 1.00 57.94 175 GLY A C 1
ATOM 1267 O O . GLY A 1 175 ? -9.794 -12.178 -2.302 1.00 57.94 175 GLY A O 1
ATOM 1268 N N . LEU A 1 176 ? -7.609 -11.658 -2.129 1.00 62.34 176 LEU A N 1
ATOM 1269 C CA . LEU A 1 176 ? -7.762 -10.501 -1.260 1.00 62.34 176 LEU A CA 1
ATOM 1270 C C . LEU A 1 176 ? -8.500 -9.378 -2.001 1.00 62.34 176 LEU A C 1
ATOM 1272 O O . LEU A 1 176 ? -7.894 -8.525 -2.636 1.00 62.34 176 LEU A O 1
ATOM 1276 N N . ASN A 1 177 ? -9.830 -9.382 -1.941 1.00 56.47 177 ASN A N 1
ATOM 1277 C CA . ASN A 1 177 ? -10.659 -8.358 -2.572 1.00 56.47 177 ASN A CA 1
ATOM 1278 C C . ASN A 1 177 ? -10.635 -7.072 -1.736 1.00 56.47 177 ASN A C 1
ATOM 1280 O O . ASN A 1 177 ? -11.482 -6.889 -0.864 1.00 56.47 177 ASN A O 1
ATOM 1284 N N 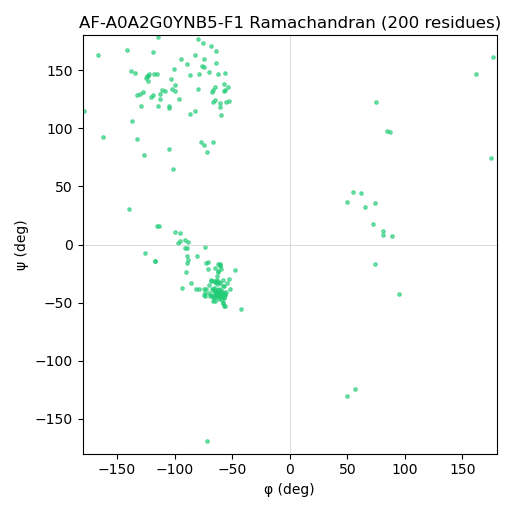. SER A 1 178 ? -9.664 -6.194 -1.993 1.00 55.84 178 SER A N 1
ATOM 1285 C CA . SER A 1 178 ? -9.535 -4.894 -1.328 1.00 55.84 178 SER A CA 1
ATOM 1286 C C . SER A 1 178 ? -10.410 -3.779 -1.903 1.00 55.84 178 SER A C 1
ATOM 1288 O O . SER A 1 178 ? -10.947 -3.846 -3.019 1.00 55.84 178 SER A O 1
ATOM 1290 N N . THR A 1 179 ? -10.569 -2.716 -1.116 1.00 55.53 179 THR A N 1
ATOM 1291 C CA . THR A 1 179 ? -11.177 -1.459 -1.547 1.00 55.53 179 THR A CA 1
ATOM 1292 C C . THR A 1 179 ? -10.091 -0.574 -2.170 1.00 55.53 179 THR A C 1
ATOM 1294 O O . THR A 1 179 ? -9.179 -0.137 -1.479 1.00 55.53 179 THR A O 1
ATOM 1297 N N . HIS A 1 180 ? -10.156 -0.319 -3.482 1.00 53.03 180 HIS A N 1
ATOM 1298 C CA . HIS A 1 180 ? -9.103 0.376 -4.237 1.00 53.03 180 HIS A CA 1
ATOM 1299 C C . HIS A 1 180 ? -9.571 1.771 -4.690 1.00 53.03 180 HIS A C 1
ATOM 1301 O O . HIS A 1 180 ? -10.652 1.891 -5.270 1.00 53.03 180 HIS A O 1
ATOM 1307 N N . LYS A 1 181 ? -8.758 2.820 -4.491 1.00 48.78 181 LYS A N 1
ATOM 1308 C CA . LYS A 1 181 ? -8.972 4.161 -5.077 1.00 48.78 181 LYS A CA 1
ATOM 1309 C C . LYS A 1 181 ? -7.693 4.682 -5.764 1.00 48.78 181 LYS A C 1
ATOM 1311 O O . LYS A 1 181 ? -6.630 4.679 -5.159 1.00 48.78 181 LYS A O 1
ATOM 1316 N N . CYS A 1 182 ? -7.797 5.148 -7.018 1.00 45.38 182 CYS A N 1
ATOM 1317 C CA . CYS A 1 182 ? -6.705 5.774 -7.798 1.00 45.38 182 CYS A CA 1
ATOM 1318 C C . CYS A 1 182 ? -6.917 7.293 -7.850 1.00 45.38 182 CYS A C 1
ATOM 1320 O O . CYS A 1 182 ? -7.914 7.731 -8.420 1.00 45.38 182 CYS A O 1
ATOM 1322 N N . ASN A 1 183 ? -5.991 8.092 -7.304 1.00 40.66 183 ASN A N 1
ATOM 1323 C CA . ASN A 1 183 ? -6.074 9.558 -7.311 1.00 40.66 183 ASN A CA 1
ATOM 1324 C C . ASN A 1 183 ? -4.789 10.186 -7.901 1.00 40.66 183 ASN A C 1
ATOM 1326 O O . ASN A 1 183 ? -3.949 10.658 -7.143 1.00 40.66 183 ASN A O 1
ATOM 1330 N N . ALA A 1 184 ? -4.619 10.166 -9.237 1.00 29.03 184 ALA A N 1
ATOM 1331 C CA . ALA A 1 184 ? -3.886 11.146 -10.080 1.00 29.03 184 ALA A CA 1
ATOM 1332 C C . ALA A 1 184 ? -3.511 10.579 -11.474 1.00 29.03 184 ALA A C 1
ATOM 1334 O O . ALA A 1 184 ? -3.196 9.405 -11.629 1.00 29.03 184 ALA A O 1
ATOM 1335 N N . HIS A 1 185 ? -3.509 11.445 -12.495 1.00 28.05 185 HIS A N 1
ATOM 1336 C CA . HIS A 1 185 ? -3.116 11.195 -13.896 1.00 28.05 185 HIS A CA 1
ATOM 1337 C C . HIS A 1 185 ? -1.700 10.563 -13.982 1.00 28.05 185 HIS A C 1
ATOM 1339 O O . HIS A 1 185 ? -0.774 11.182 -13.462 1.00 28.05 185 HIS A O 1
ATOM 1345 N N . PRO A 1 186 ? -1.485 9.381 -14.607 1.00 37.44 186 PRO A N 1
ATOM 1346 C CA . PRO A 1 186 ? -2.282 8.748 -15.655 1.00 37.44 186 PRO A CA 1
ATOM 1347 C C . PRO A 1 186 ? -3.205 7.616 -15.152 1.00 37.44 186 PRO A C 1
ATOM 1349 O O . PRO A 1 186 ? -3.086 6.473 -15.579 1.00 37.44 186 PRO A O 1
ATOM 1352 N N . CYS A 1 187 ? -4.203 7.928 -14.315 1.00 39.75 187 CYS A N 1
ATOM 1353 C CA . CYS A 1 187 ? -5.405 7.091 -14.184 1.00 39.75 187 CYS A CA 1
ATOM 1354 C C . CYS A 1 187 ? -6.275 7.239 -15.464 1.00 39.75 187 CYS A C 1
ATOM 1356 O O . CYS A 1 187 ? -7.263 7.974 -15.479 1.00 39.75 187 CYS A O 1
ATOM 1358 N N . MET A 1 188 ? -5.945 6.552 -16.561 1.00 28.31 188 MET A N 1
ATOM 1359 C CA . MET A 1 188 ? -6.943 6.275 -17.607 1.00 28.31 188 MET A CA 1
ATOM 1360 C C . MET A 1 188 ? -7.878 5.176 -17.091 1.00 28.31 188 MET A C 1
ATOM 1362 O O . MET A 1 188 ? -7.610 4.002 -17.300 1.00 28.31 188 MET A O 1
ATOM 1366 N N . HIS A 1 189 ? -8.917 5.574 -16.348 1.00 27.98 189 HIS A N 1
ATOM 1367 C CA . HIS A 1 189 ? -10.285 5.032 -16.401 1.00 27.98 189 HIS A CA 1
ATOM 1368 C C . HIS A 1 189 ? -11.163 5.668 -15.307 1.00 27.98 189 HIS A C 1
ATOM 1370 O O . HIS A 1 189 ? -11.581 5.032 -14.343 1.00 27.98 189 HIS A O 1
ATOM 1376 N N . PHE A 1 190 ? -11.549 6.930 -15.515 1.00 28.19 190 PHE A N 1
ATOM 1377 C CA . PHE A 1 190 ? -12.942 7.283 -15.250 1.00 28.19 190 PHE A CA 1
ATOM 1378 C C . PHE A 1 190 ? -13.777 6.518 -16.301 1.00 28.19 190 PHE A C 1
ATOM 1380 O O . PHE A 1 190 ? -13.541 6.662 -17.497 1.00 28.19 190 PHE A O 1
ATOM 1387 N N . VAL A 1 191 ? -14.728 5.693 -15.844 1.00 25.70 191 VAL A N 1
ATOM 1388 C CA . VAL A 1 191 ? -15.665 4.840 -16.614 1.00 25.70 191 VAL A CA 1
ATOM 1389 C C . VAL A 1 191 ? -15.145 3.455 -17.055 1.00 25.70 191 VAL A C 1
ATOM 1391 O O . VAL A 1 191 ? -14.625 3.271 -18.152 1.00 25.70 191 VAL A O 1
ATOM 1394 N N . ARG A 1 192 ? -15.499 2.425 -16.273 1.00 24.92 192 ARG A N 1
ATOM 1395 C CA . ARG A 1 192 ? -16.024 1.161 -16.822 1.00 24.92 192 ARG A CA 1
ATOM 1396 C C . ARG A 1 192 ? -17.211 0.687 -15.978 1.00 24.92 192 ARG A C 1
ATOM 1398 O O . ARG A 1 192 ? -17.049 0.212 -14.861 1.00 24.92 192 ARG A O 1
ATOM 1405 N N . ARG A 1 193 ? -18.423 0.822 -16.530 1.00 23.23 193 ARG A N 1
ATOM 1406 C CA . ARG A 1 193 ? -19.568 -0.013 -16.140 1.00 23.23 193 ARG A CA 1
ATOM 1407 C C . ARG A 1 193 ? -19.187 -1.459 -16.452 1.00 23.23 193 ARG A C 1
ATOM 1409 O O . ARG A 1 193 ? -18.938 -1.762 -17.616 1.00 23.23 193 ARG A O 1
ATOM 1416 N N . LEU A 1 194 ? -19.202 -2.342 -15.462 1.00 25.47 194 LEU A N 1
ATOM 1417 C CA . LEU A 1 194 ? -19.482 -3.747 -15.739 1.00 25.47 194 LEU A CA 1
ATOM 1418 C C . LEU A 1 194 ? -21.010 -3.873 -15.813 1.00 25.47 194 LEU A C 1
ATOM 1420 O O . LEU A 1 194 ? -21.680 -3.568 -14.824 1.00 25.47 194 LEU A O 1
ATOM 1424 N N . PRO A 1 195 ? -21.600 -4.213 -16.972 1.00 31.31 195 PRO A N 1
ATOM 1425 C CA . PRO A 1 195 ? -23.021 -4.499 -17.025 1.00 31.31 195 PRO A CA 1
ATOM 1426 C C . PRO A 1 195 ? -23.309 -5.773 -16.227 1.00 31.31 195 PRO A C 1
ATOM 1428 O O . PRO A 1 195 ? -22.647 -6.798 -16.383 1.00 31.31 195 PRO A O 1
ATOM 1431 N N . ALA A 1 196 ? -24.341 -5.691 -15.393 1.00 35.09 196 ALA A N 1
ATOM 1432 C CA . ALA A 1 196 ? -25.045 -6.851 -14.889 1.00 35.09 196 ALA A CA 1
ATOM 1433 C C . ALA A 1 196 ? -25.626 -7.619 -16.082 1.00 35.09 196 ALA A C 1
ATOM 1435 O O . ALA A 1 196 ? -26.542 -7.125 -16.734 1.00 35.09 196 ALA A O 1
ATOM 1436 N N . GLN A 1 197 ? -25.093 -8.807 -16.360 1.00 33.06 197 GLN A N 1
ATOM 1437 C CA . GLN A 1 197 ? -25.837 -9.898 -16.985 1.00 33.06 197 GLN A CA 1
ATOM 1438 C C . GLN A 1 197 ? -25.092 -11.218 -16.764 1.00 33.06 197 GLN A C 1
ATOM 1440 O O . GLN A 1 197 ? -24.245 -11.649 -17.540 1.00 33.06 197 GLN A O 1
ATOM 1445 N N . ALA A 1 198 ? -25.481 -11.891 -15.683 1.00 37.38 198 ALA A N 1
ATOM 1446 C CA . ALA A 1 198 ? -25.787 -13.302 -15.818 1.00 37.38 198 ALA A CA 1
ATOM 1447 C C . ALA A 1 198 ? -26.878 -13.460 -16.899 1.00 37.38 198 ALA A C 1
ATOM 1449 O O . ALA A 1 198 ? -27.763 -12.609 -16.991 1.00 37.38 198 ALA A O 1
ATOM 1450 N N . LEU A 1 199 ? -26.821 -14.580 -17.631 1.00 36.22 199 LEU A N 1
ATOM 1451 C CA . LEU A 1 199 ? -27.764 -15.086 -18.647 1.00 36.22 199 LEU A CA 1
ATOM 1452 C C . LEU A 1 199 ? -27.544 -14.597 -20.091 1.00 36.22 199 LEU A C 1
ATOM 1454 O O . LEU A 1 199 ? -28.128 -13.606 -20.509 1.00 36.22 199 LEU A O 1
ATOM 1458 N N . ALA A 1 200 ? -26.849 -15.409 -20.901 1.00 29.64 200 ALA A N 1
ATOM 1459 C CA . ALA A 1 200 ? -27.499 -16.182 -21.971 1.00 29.64 200 ALA A CA 1
ATOM 1460 C C . ALA A 1 200 ? -26.515 -17.073 -22.768 1.00 29.64 200 ALA A C 1
ATOM 1462 O O . ALA A 1 200 ? -25.725 -16.575 -23.556 1.00 29.64 200 ALA A O 1
ATOM 1463 N N . ARG A 1 201 ? -26.741 -18.391 -22.635 1.00 31.86 201 ARG A N 1
ATOM 1464 C CA . ARG A 1 201 ? -26.706 -19.447 -23.673 1.00 31.86 201 ARG A CA 1
ATOM 1465 C C . ARG A 1 201 ? -25.365 -19.969 -24.234 1.00 31.86 201 ARG A C 1
ATOM 1467 O O . ARG A 1 201 ? -24.660 -19.247 -24.917 1.00 31.86 201 ARG A O 1
ATOM 1474 N N . ALA A 1 202 ? -25.253 -21.298 -24.065 1.00 38.03 202 ALA A N 1
ATOM 1475 C CA . ALA A 1 202 ? -24.643 -22.340 -24.909 1.00 38.03 202 ALA A CA 1
ATOM 1476 C C . ALA A 1 202 ? -23.133 -22.279 -25.166 1.00 38.03 202 ALA A C 1
ATOM 1478 O O . ALA A 1 202 ? -22.688 -21.419 -25.950 1.00 38.03 202 ALA A O 1
#

Solvent-accessible surface area (backbone atoms only — not comparable to full-atom values): 11267 Å² total; per-residue (Å²): 134,59,98,59,56,46,89,90,47,52,64,68,57,16,47,52,54,48,53,51,42,48,43,47,44,55,66,67,69,61,60,91,89,52,45,68,65,49,51,46,53,26,42,74,72,39,41,42,83,56,54,43,75,79,39,71,39,87,77,57,60,45,99,79,68,33,39,35,20,75,33,91,91,30,54,71,43,39,33,44,45,27,41,24,53,49,98,86,69,47,72,68,34,37,37,41,26,28,37,42,76,80,45,80,72,44,52,58,53,54,49,37,57,76,69,60,45,82,62,48,62,53,41,45,31,67,53,21,39,48,67,58,50,39,22,50,44,52,46,35,49,76,62,75,43,57,30,74,37,27,42,33,15,12,32,35,56,3,14,46,37,36,49,11,41,60,74,38,19,75,82,38,66,86,42,40,54,54,42,73,51,72,62,39,80,79,64,89,66,86,79,78,83,78,78,91,67,86,86,84,84,135

Secondary structure (DSSP, 8-state):
--TT--TT--HHHHHHHHHHHHHHHGGG---TTSHHHHHHHHHHTTEEEPPHHHHT----B-TTSPEEPSSTT-TT-EEEEEEEE-TTS-EEEEEEEE----STTHHHHHHHHHTT-TTHHHHHHHHHSHHHHHHHHHHHHHTT--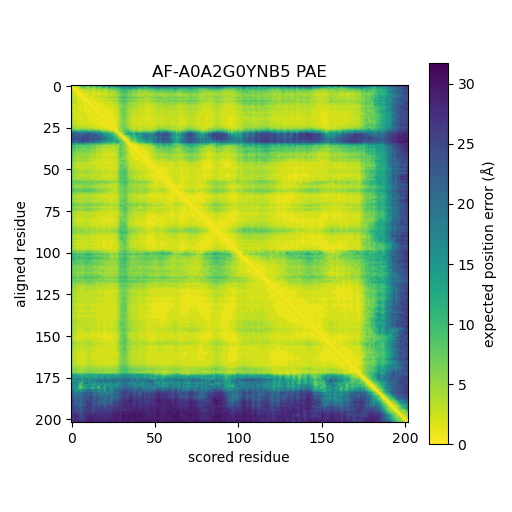GGGEEEEESTHHHHHHHHHHHHHTTSTTT---EE---SSS---S------------

Sequence (202 aa):
MGVYNYKDLGDDESRALSVDALALISTSGISEQSNEIIASVVREAGWTPLSGSTLGYDGSLSSRGAFTGEKAGYATAEAEVLGKYDASGKLTGLGVMFHGTNDPADWVYNLGLLTNVEGLAKNYVGEAFDTLLGSVARYAQANGLTGNDILVSGVSLGGHAANSMADLSASRWSGLNSTHKCNAHPCMHFVRRLPAQALARA

Foldseek 3Di:
DDPQDDDPDDPVVSVLLVLLQVLLALLQDDDPPVPPVSVVSNVVNQKDWDACVLLVHDADADPSRFGAFDDPLRRQWTKTKIFGADPVRQTQAMEIETHADDDPSCVVLVVCVVVVPDPSLQCVCVRGQQVVLLSVLVSCVVSVHALARYEYHYEHVRLSSLVSCCSCQCPGSVNNNHHTDRPYPVPPDPDDDPDDDDDDDD

Mean predicted aligned error: 7.96 Å

Radius of gyration: 16.96 Å; Cα contacts (8 Å, |Δi|>4): 328; chains: 1; bounding box: 44×41×47 Å